Protein AF-A0ABD1UWD3-F1 (afdb_monomer)

Secondary structure (DSSP, 8-state):
-HHHHHHHHHHHHHHHHHHHHHHHHHHHHHHHHHHHHHHHHHHHHHHHHHHHHHHHHHHHHHHHHHHHHHHHHHHHHHHHHHHHHHHHHHHHHHHHHHHHHHHHHHHHHHHHHHHHHHHHHHHHHHHHHHHHHHHHHHHHHHHHHHHHHHHHHHTTSHHHHHHHHHHHHHHHHHHHHHHHHH-TTS--HHHHHHS-------GGGTT-------------

Solvent-accessible surface area (backbone atoms only — not comparable to full-atom values): 12373 Å² total; per-residue (Å²): 110,79,63,62,55,50,55,51,52,51,52,53,49,54,53,48,52,50,51,52,53,51,52,54,49,54,50,52,53,50,50,52,52,49,51,55,50,51,50,51,53,51,49,52,53,50,54,51,52,51,53,54,54,59,54,48,52,59,52,53,51,50,54,48,51,52,52,52,48,54,52,50,51,52,51,50,53,53,48,51,55,53,49,53,52,51,52,51,51,51,53,52,52,51,52,54,50,51,54,50,49,52,51,49,53,57,48,53,57,51,48,55,55,49,52,54,52,51,53,51,50,53,50,52,50,52,52,53,53,49,52,52,53,51,49,53,50,51,50,52,50,52,51,50,52,48,52,51,51,48,51,65,52,44,73,73,34,68,64,45,52,50,53,52,50,49,54,52,28,52,52,54,45,52,52,50,49,54,48,41,73,78,36,76,85,61,86,51,64,72,60,49,64,76,37,53,81,79,72,80,72,71,77,79,70,81,71,73,76,76,82,77,77,81,84,83,93,80,83,135

Organism: NCBI:txid205694

Mean predicted aligned error: 18.59 Å

Structure (mmCIF, N/CA/C/O backbone):
data_AF-A0ABD1UWD3-F1
#
_entry.id   AF-A0ABD1UWD3-F1
#
loop_
_atom_site.group_PDB
_atom_site.id
_atom_site.type_symbol
_atom_site.label_atom_id
_atom_site.label_alt_id
_atom_site.label_comp_id
_atom_site.label_asym_id
_atom_site.label_entity_id
_atom_site.label_seq_id
_atom_site.pdbx_PDB_ins_code
_atom_site.Cartn_x
_atom_site.Cartn_y
_atom_site.Cartn_z
_atom_site.occupancy
_atom_site.B_iso_or_equiv
_atom_site.auth_seq_id
_atom_site.auth_comp_id
_atom_site.auth_asym_id
_atom_site.auth_atom_id
_atom_site.pdbx_PDB_model_num
ATOM 1 N N . MET A 1 1 ? 77.186 11.622 -123.226 1.00 57.00 1 MET A N 1
ATOM 2 C CA . MET A 1 1 ? 77.719 11.918 -121.880 1.00 57.00 1 MET A CA 1
ATOM 3 C C . MET A 1 1 ? 76.895 12.970 -121.152 1.00 57.00 1 MET A C 1
ATOM 5 O O . MET A 1 1 ? 76.210 12.577 -120.230 1.00 57.00 1 MET A O 1
ATOM 9 N N . LEU A 1 2 ? 76.832 14.240 -121.579 1.00 55.41 2 LEU A N 1
ATOM 10 C CA . LEU A 1 2 ? 76.139 15.287 -120.792 1.00 55.41 2 LEU A CA 1
ATOM 11 C C . LEU A 1 2 ? 74.609 15.116 -120.613 1.00 55.41 2 LEU A C 1
ATOM 13 O O . LEU A 1 2 ? 74.052 15.653 -119.665 1.00 55.41 2 LEU A O 1
ATOM 17 N N . VAL A 1 3 ? 73.920 14.393 -121.506 1.00 59.50 3 VAL A N 1
ATOM 18 C CA . VAL A 1 3 ? 72.455 14.183 -121.425 1.00 59.50 3 VAL A CA 1
ATOM 19 C C . VAL A 1 3 ? 72.088 13.040 -120.469 1.00 59.50 3 VAL A C 1
ATOM 21 O O . VAL A 1 3 ? 71.196 13.206 -119.647 1.00 59.50 3 VAL A O 1
ATOM 24 N N . GLU A 1 4 ? 72.821 11.923 -120.500 1.00 65.19 4 GLU A N 1
ATOM 25 C CA . GLU A 1 4 ? 72.609 10.791 -119.576 1.00 65.19 4 GLU A CA 1
ATOM 26 C C . GLU A 1 4 ? 72.893 11.172 -118.117 1.00 65.19 4 GLU A C 1
ATOM 28 O O . GLU A 1 4 ? 72.189 10.737 -117.205 1.00 65.19 4 GLU A O 1
ATOM 33 N N . GLU A 1 5 ? 73.893 12.026 -117.883 1.00 62.56 5 GLU A N 1
ATOM 34 C CA . GLU A 1 5 ? 74.189 12.558 -116.547 1.00 62.56 5 GLU A CA 1
ATOM 35 C C . GLU A 1 5 ? 73.050 13.450 -116.025 1.00 62.56 5 GLU A C 1
ATOM 37 O O . GLU A 1 5 ? 72.714 13.394 -114.842 1.00 62.56 5 GLU A O 1
ATOM 42 N N . ALA A 1 6 ? 72.404 14.224 -116.904 1.00 61.12 6 ALA A N 1
ATOM 43 C CA . ALA A 1 6 ? 71.269 15.069 -116.540 1.00 61.12 6 ALA A CA 1
ATOM 44 C C . ALA A 1 6 ? 69.998 14.252 -116.243 1.00 61.12 6 ALA A C 1
ATOM 46 O O . ALA A 1 6 ? 69.293 14.546 -115.280 1.00 61.12 6 ALA A O 1
ATOM 47 N N . GLU A 1 7 ? 69.718 13.205 -117.022 1.00 71.00 7 GLU A N 1
ATOM 48 C CA . GLU A 1 7 ? 68.573 12.311 -116.789 1.00 71.00 7 GLU A CA 1
ATOM 49 C C . GLU A 1 7 ? 68.725 11.513 -115.488 1.00 71.00 7 GLU A C 1
ATOM 51 O O . GLU A 1 7 ? 67.771 11.393 -114.715 1.00 71.00 7 GLU A O 1
ATOM 56 N N . THR A 1 8 ? 69.944 11.053 -115.193 1.00 74.94 8 THR A N 1
ATOM 57 C CA . THR A 1 8 ? 70.263 10.374 -113.928 1.00 74.94 8 THR A CA 1
ATOM 58 C C . THR A 1 8 ? 70.072 11.317 -112.736 1.00 74.94 8 THR A C 1
ATOM 60 O O . THR A 1 8 ? 69.424 10.957 -111.754 1.00 74.94 8 THR A O 1
ATOM 63 N N . ALA A 1 9 ? 70.541 12.566 -112.845 1.00 69.50 9 ALA A N 1
ATOM 64 C CA . ALA A 1 9 ? 70.376 13.566 -111.791 1.00 69.50 9 ALA A CA 1
ATOM 65 C C . ALA A 1 9 ? 68.901 13.937 -111.538 1.00 69.50 9 ALA A C 1
ATOM 67 O O . ALA A 1 9 ? 68.498 14.140 -110.390 1.00 69.50 9 ALA A O 1
ATOM 68 N N . ILE A 1 10 ? 68.078 14.006 -112.590 1.00 74.62 10 ILE A N 1
ATOM 69 C CA . ILE A 1 10 ? 66.634 14.255 -112.463 1.00 74.62 10 ILE A CA 1
ATOM 70 C C . ILE A 1 10 ? 65.948 13.083 -111.754 1.00 74.62 10 ILE A C 1
ATOM 72 O O . ILE A 1 10 ? 65.155 13.305 -110.837 1.00 74.62 10 ILE A O 1
ATOM 76 N N . HIS A 1 11 ? 66.289 11.845 -112.120 1.00 80.38 11 HIS A N 1
ATOM 77 C CA . HIS A 1 11 ? 65.727 10.658 -111.483 1.00 80.38 11 HIS A CA 1
ATOM 78 C C . HIS A 1 11 ? 66.056 10.592 -109.981 1.00 80.38 11 HIS A C 1
ATOM 80 O O . HIS A 1 11 ? 65.169 10.360 -109.155 1.00 80.38 11 HIS A O 1
ATOM 86 N N . ASP A 1 12 ? 67.302 10.888 -109.605 1.00 75.88 12 ASP A N 1
ATOM 87 C CA . ASP A 1 12 ? 67.737 10.904 -108.204 1.00 75.88 12 ASP A CA 1
ATOM 88 C C . ASP A 1 12 ? 67.049 12.006 -107.380 1.00 75.88 12 ASP A C 1
ATOM 90 O O . ASP A 1 12 ? 66.709 11.802 -106.205 1.00 75.88 12 ASP A O 1
ATOM 94 N N . LEU A 1 13 ? 66.771 13.164 -107.989 1.00 70.81 13 LEU A N 1
ATOM 95 C CA . LEU A 1 13 ? 66.011 14.244 -107.356 1.00 70.81 13 LEU A CA 1
ATOM 96 C C . LEU A 1 13 ? 64.546 13.861 -107.124 1.00 70.81 13 LEU A C 1
ATOM 98 O O . LEU A 1 13 ? 64.004 14.136 -106.049 1.00 70.81 13 LEU A O 1
ATOM 102 N N . GLU A 1 14 ? 63.900 13.192 -108.079 1.00 76.94 14 GLU A N 1
ATOM 103 C CA . GLU A 1 14 ? 62.532 12.690 -107.904 1.00 76.94 14 GLU A CA 1
ATOM 104 C C . GLU A 1 14 ? 62.453 11.623 -106.808 1.00 76.94 14 GLU A C 1
ATOM 106 O O . GLU A 1 14 ? 61.538 11.639 -105.973 1.00 76.94 14 GLU A O 1
ATOM 111 N N . LEU A 1 15 ? 63.449 10.737 -106.754 1.00 78.38 15 LEU A N 1
ATOM 112 C CA . LEU A 1 15 ? 63.544 9.695 -105.739 1.00 78.38 15 LEU A CA 1
ATOM 113 C C . LEU A 1 15 ? 63.762 10.293 -104.341 1.00 78.38 15 LEU A C 1
ATOM 115 O O . LEU A 1 15 ? 63.131 9.870 -103.368 1.00 78.38 15 LEU A O 1
ATOM 119 N N . THR A 1 16 ? 64.594 11.331 -104.246 1.00 68.38 16 THR A N 1
ATOM 120 C CA . THR A 1 16 ? 64.836 12.089 -103.010 1.00 68.38 16 THR A CA 1
ATOM 121 C C . THR A 1 16 ? 63.585 12.850 -102.566 1.00 68.38 16 THR A C 1
ATOM 123 O O . THR A 1 16 ? 63.194 12.766 -101.403 1.00 68.38 16 THR A O 1
ATOM 126 N N . LYS A 1 17 ? 62.877 13.506 -103.493 1.00 72.75 17 LYS A N 1
ATOM 127 C CA . LYS A 1 17 ? 61.601 14.188 -103.222 1.00 72.75 17 LYS A CA 1
ATOM 128 C C . LYS A 1 17 ? 60.538 13.226 -102.687 1.00 72.75 17 LYS A C 1
ATOM 130 O O . LYS A 1 17 ? 59.811 13.572 -101.756 1.00 72.75 17 LYS A O 1
ATOM 135 N N . LYS A 1 18 ? 60.457 12.008 -103.236 1.00 77.94 18 LYS A N 1
ATOM 136 C CA . LYS A 1 18 ? 59.533 10.968 -102.760 1.00 77.94 18 LYS A CA 1
ATOM 137 C C . LYS A 1 18 ? 59.886 10.500 -101.345 1.00 77.94 18 LYS A C 1
ATOM 139 O O . LYS A 1 18 ? 58.992 10.426 -100.510 1.00 77.94 18 LYS A O 1
ATOM 144 N N . LYS A 1 19 ? 61.172 10.260 -101.057 1.00 75.44 19 LYS A N 1
ATOM 145 C CA . LYS A 1 19 ? 61.652 9.893 -99.711 1.00 75.44 19 LYS A CA 1
ATOM 146 C C . LYS A 1 19 ? 61.346 10.977 -98.676 1.00 75.44 19 LYS A C 1
ATOM 148 O O . LYS A 1 19 ? 60.843 10.653 -97.608 1.00 75.44 19 LYS A O 1
ATOM 153 N N . ILE A 1 20 ? 61.581 12.246 -99.016 1.00 65.69 20 ILE A N 1
ATOM 154 C CA . ILE A 1 20 ? 61.268 13.394 -98.153 1.00 65.69 20 ILE A CA 1
ATOM 155 C C . ILE A 1 20 ? 59.759 13.473 -97.882 1.00 65.69 20 ILE A C 1
ATOM 157 O O . ILE A 1 20 ? 59.351 13.619 -96.736 1.00 65.69 20 ILE A O 1
ATOM 161 N N . LYS A 1 21 ? 58.919 13.315 -98.912 1.00 75.25 21 LYS A N 1
ATOM 162 C CA . LYS A 1 21 ? 57.457 13.332 -98.756 1.00 75.25 21 LYS A CA 1
ATOM 163 C C . LYS A 1 21 ? 56.956 12.204 -97.843 1.00 75.25 21 LYS A C 1
ATOM 165 O O . LYS A 1 21 ? 56.126 12.456 -96.979 1.00 75.25 21 LYS A O 1
ATOM 170 N N . THR A 1 22 ? 57.473 10.987 -98.015 1.00 76.38 22 THR A N 1
ATOM 171 C CA . THR A 1 22 ? 57.120 9.840 -97.165 1.00 76.38 22 THR A CA 1
ATOM 172 C C . THR A 1 22 ? 57.617 10.016 -95.730 1.00 76.38 22 THR A C 1
ATOM 174 O O . THR A 1 22 ? 56.876 9.699 -94.809 1.00 76.38 22 THR A O 1
ATOM 177 N N . ALA A 1 23 ? 58.821 10.564 -95.525 1.00 67.19 23 ALA A N 1
ATOM 178 C CA . ALA A 1 23 ? 59.328 10.876 -94.188 1.00 67.19 23 ALA A CA 1
ATOM 179 C C . ALA A 1 23 ? 58.428 11.894 -93.465 1.00 67.19 23 ALA A C 1
ATOM 181 O O . ALA A 1 23 ? 57.977 11.619 -92.361 1.00 67.19 23 ALA A O 1
ATOM 182 N N . PHE A 1 24 ? 58.061 12.999 -94.129 1.00 71.25 24 PHE A N 1
ATOM 183 C CA . PHE A 1 24 ? 57.152 13.996 -93.549 1.00 71.25 24 PHE A CA 1
ATOM 184 C C . PHE A 1 24 ? 55.741 13.457 -93.266 1.00 71.25 24 PHE A C 1
ATOM 186 O O . PHE A 1 24 ? 55.117 13.893 -92.307 1.00 71.25 24 PHE A O 1
ATOM 193 N N . GLN A 1 25 ? 55.224 12.527 -94.076 1.00 79.62 25 GLN A N 1
ATOM 194 C CA . GLN A 1 25 ? 53.914 11.910 -93.823 1.00 79.62 25 GLN A CA 1
ATOM 195 C C . GLN A 1 25 ? 53.949 10.929 -92.648 1.00 79.62 25 GLN A C 1
ATOM 197 O O . GLN A 1 25 ? 53.039 10.948 -91.830 1.00 79.62 25 GLN A O 1
ATOM 202 N N . ASN A 1 26 ? 55.014 10.135 -92.520 1.00 79.50 26 ASN A N 1
ATOM 203 C CA . ASN A 1 26 ? 55.182 9.242 -91.373 1.00 79.50 26 ASN A CA 1
ATOM 204 C C . ASN A 1 26 ? 55.324 10.024 -90.054 1.00 79.50 26 ASN A C 1
ATOM 206 O O . ASN A 1 26 ? 54.799 9.591 -89.029 1.00 79.50 26 ASN A O 1
ATOM 210 N N . ASP A 1 27 ? 56.006 11.173 -90.080 1.00 79.31 27 ASP A N 1
ATOM 211 C CA . ASP A 1 27 ? 56.128 12.056 -88.916 1.00 79.31 27 ASP A CA 1
ATOM 212 C C . ASP A 1 27 ? 54.773 12.695 -88.550 1.00 79.31 27 ASP A C 1
ATOM 214 O O . ASP A 1 27 ? 54.415 12.719 -87.375 1.00 79.31 27 ASP A O 1
ATOM 218 N N . ASP A 1 28 ? 53.984 13.148 -89.535 1.00 82.88 28 ASP A N 1
ATOM 219 C CA . ASP A 1 28 ? 52.631 13.702 -89.327 1.00 82.88 28 ASP A CA 1
ATOM 220 C C . ASP A 1 28 ? 51.654 12.657 -88.756 1.00 82.88 28 ASP A C 1
ATOM 222 O O . ASP A 1 28 ? 50.866 12.956 -87.859 1.00 82.88 28 ASP A O 1
ATOM 226 N N . ASP A 1 29 ? 51.735 11.410 -89.225 1.00 82.50 29 ASP A N 1
ATOM 227 C CA . ASP A 1 29 ? 50.930 10.305 -88.698 1.00 82.50 29 ASP A CA 1
ATOM 228 C C . ASP A 1 29 ? 51.363 9.921 -87.270 1.00 82.50 29 ASP A C 1
ATOM 230 O O . ASP A 1 29 ? 50.515 9.707 -86.404 1.00 82.50 29 ASP A O 1
ATOM 234 N N . THR A 1 30 ? 52.669 9.944 -86.976 1.00 80.12 30 THR A N 1
ATOM 235 C CA . THR A 1 30 ? 53.191 9.718 -85.614 1.00 80.12 30 THR A CA 1
ATOM 236 C C . THR A 1 30 ? 52.747 10.820 -84.647 1.00 80.12 30 THR A C 1
ATOM 238 O O . THR A 1 30 ? 52.393 10.532 -83.505 1.00 80.12 30 THR A O 1
ATOM 241 N N . ILE A 1 31 ? 52.733 12.082 -85.091 1.00 81.44 31 ILE A N 1
ATOM 242 C CA . ILE A 1 31 ? 52.245 13.217 -84.293 1.00 81.44 31 ILE A CA 1
ATOM 243 C C . ILE A 1 31 ? 50.753 13.050 -83.978 1.00 81.44 31 ILE A C 1
ATOM 245 O O . ILE A 1 31 ? 50.364 13.200 -82.822 1.00 81.44 31 ILE A O 1
ATOM 249 N N . LYS A 1 32 ? 49.928 12.654 -84.956 1.00 82.25 32 LYS A N 1
ATOM 250 C CA . LYS A 1 32 ? 48.498 12.377 -84.722 1.00 82.25 32 LYS A CA 1
ATOM 251 C C . LYS A 1 32 ? 48.271 11.235 -83.735 1.00 82.25 32 LYS A C 1
ATOM 253 O O . LYS A 1 32 ? 47.382 11.331 -82.891 1.00 82.25 32 LYS A O 1
ATOM 258 N N . ASP A 1 33 ? 49.069 10.173 -83.815 1.00 78.62 33 ASP A N 1
ATOM 259 C CA . ASP A 1 33 ? 48.995 9.063 -82.863 1.00 78.62 33 ASP A CA 1
ATOM 260 C C . ASP A 1 33 ? 49.394 9.504 -81.445 1.00 78.62 33 ASP A C 1
ATOM 262 O O . ASP A 1 33 ? 48.760 9.096 -80.469 1.00 78.62 33 ASP A O 1
ATOM 266 N N . MET A 1 34 ? 50.402 10.377 -81.317 1.00 73.06 34 MET A N 1
ATOM 267 C CA . MET A 1 34 ? 50.791 10.974 -80.036 1.00 73.06 34 MET A CA 1
ATOM 268 C C . MET A 1 34 ? 49.702 11.891 -79.468 1.00 73.06 34 MET A C 1
ATOM 270 O O . MET A 1 34 ? 49.424 11.805 -78.272 1.00 73.06 34 MET A O 1
ATOM 274 N N . ASP A 1 35 ? 49.055 12.715 -80.294 1.00 79.75 35 ASP A N 1
ATOM 275 C CA . ASP A 1 35 ? 47.946 13.577 -79.870 1.00 79.75 35 ASP A CA 1
ATOM 276 C C . ASP A 1 35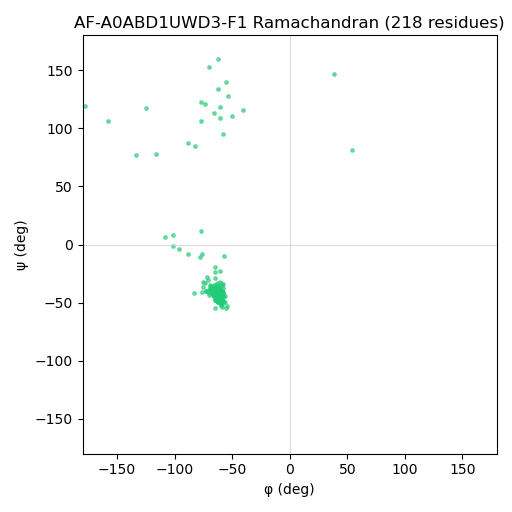 ? 46.747 12.745 -79.392 1.00 79.75 35 ASP A C 1
ATOM 278 O O . ASP A 1 35 ? 46.232 12.966 -78.296 1.00 79.75 35 ASP A O 1
ATOM 282 N N . ASN A 1 36 ? 46.367 11.706 -80.142 1.00 78.31 36 ASN A N 1
ATOM 283 C CA . ASN A 1 36 ? 45.313 10.771 -79.742 1.00 78.31 36 ASN A CA 1
ATOM 284 C C . ASN A 1 36 ? 45.667 10.030 -78.436 1.00 78.31 36 ASN A C 1
ATOM 286 O O . ASN A 1 36 ? 44.819 9.835 -77.562 1.00 78.31 36 ASN A O 1
ATOM 290 N N . PHE A 1 37 ? 46.932 9.638 -78.258 1.00 74.19 37 PHE A N 1
ATOM 291 C CA . PHE A 1 37 ? 47.395 9.043 -77.006 1.00 74.19 37 PHE A CA 1
ATOM 292 C C . PHE A 1 37 ? 47.327 10.037 -75.835 1.00 74.19 37 PHE A C 1
ATOM 294 O O . PHE A 1 37 ? 46.888 9.671 -74.744 1.00 74.19 37 PHE A O 1
ATOM 301 N N . LEU A 1 38 ? 47.707 11.300 -76.045 1.00 76.88 38 LEU A N 1
ATOM 302 C CA . LEU A 1 38 ? 47.613 12.355 -75.031 1.00 76.88 38 LEU A CA 1
ATOM 303 C C . LEU A 1 38 ? 46.160 12.655 -74.641 1.00 76.88 38 LEU A C 1
ATOM 305 O O . LEU A 1 38 ? 45.874 12.831 -73.451 1.00 76.88 38 LEU A O 1
ATOM 309 N N . GLU A 1 39 ? 45.235 12.655 -75.601 1.00 79.38 39 GLU A N 1
ATOM 310 C CA . GLU A 1 39 ? 43.798 12.778 -75.340 1.00 79.38 39 GLU A CA 1
ATOM 311 C C . GLU A 1 39 ? 43.287 11.617 -74.477 1.00 79.38 39 GLU A C 1
ATOM 313 O O . GLU A 1 39 ? 42.623 11.844 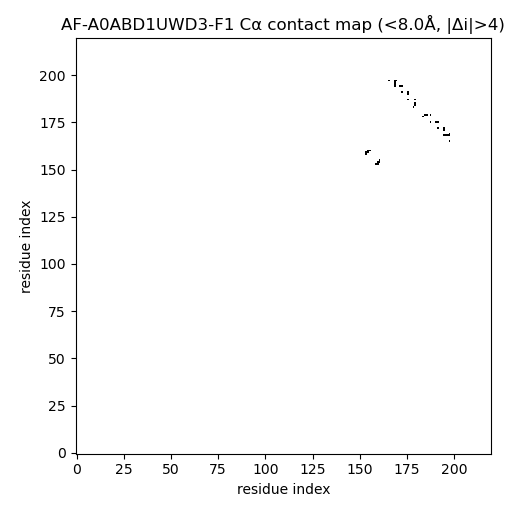-73.461 1.00 79.38 39 GLU A O 1
ATOM 318 N N . GLN A 1 40 ? 43.668 10.379 -74.808 1.00 75.00 40 GLN A N 1
ATOM 319 C CA . GLN A 1 40 ? 43.310 9.196 -74.019 1.00 75.00 40 GLN A CA 1
ATOM 320 C C . GLN A 1 40 ? 43.882 9.251 -72.597 1.00 75.00 40 GLN A C 1
ATOM 322 O O . GLN A 1 40 ? 43.160 8.986 -71.635 1.00 75.00 40 GLN A O 1
ATOM 327 N N . VAL A 1 41 ? 45.153 9.634 -72.431 1.00 78.06 41 VAL A N 1
ATOM 328 C CA . VAL A 1 41 ? 45.785 9.786 -71.107 1.00 78.06 41 VAL A CA 1
ATOM 329 C C . VAL A 1 41 ? 45.078 10.861 -70.281 1.00 78.06 41 VAL A C 1
ATOM 331 O O . VAL A 1 41 ? 44.841 10.664 -69.087 1.00 78.06 41 VAL A O 1
ATOM 334 N N . THR A 1 42 ? 44.695 11.974 -70.908 1.00 80.25 42 THR A N 1
ATOM 335 C CA . THR A 1 42 ? 43.967 13.066 -70.247 1.00 80.25 42 THR A CA 1
ATOM 336 C C . THR A 1 42 ? 42.580 12.614 -69.794 1.00 80.25 42 THR A C 1
ATOM 338 O O . THR A 1 42 ? 42.194 12.873 -68.652 1.00 80.25 42 THR A O 1
ATOM 341 N N . TRP A 1 43 ? 41.857 11.877 -70.641 1.00 82.69 43 TRP A N 1
ATOM 342 C CA . TRP A 1 43 ? 40.558 11.296 -70.299 1.00 82.69 43 TRP A CA 1
ATOM 343 C C . TRP A 1 43 ? 40.663 10.295 -69.139 1.00 82.69 43 TRP A C 1
ATOM 345 O O . TRP A 1 43 ? 39.939 10.427 -68.153 1.00 82.69 43 TRP A O 1
ATOM 355 N N . ILE A 1 44 ? 41.627 9.365 -69.188 1.00 77.69 44 ILE A N 1
ATOM 356 C CA . ILE A 1 44 ? 41.876 8.393 -68.108 1.00 77.69 44 ILE A CA 1
ATOM 357 C C . ILE A 1 44 ? 42.203 9.110 -66.793 1.00 77.69 44 ILE A C 1
ATOM 359 O O . ILE A 1 44 ? 41.709 8.719 -65.733 1.00 77.69 44 ILE A O 1
ATOM 363 N N . HIS A 1 45 ? 43.024 10.164 -66.838 1.00 71.75 45 HIS A N 1
ATOM 364 C CA . HIS A 1 45 ? 43.355 10.948 -65.650 1.00 71.75 45 HIS A CA 1
ATOM 365 C C . HIS A 1 45 ? 42.117 11.629 -65.047 1.00 71.75 45 HIS A C 1
ATOM 367 O O . HIS A 1 45 ? 41.934 11.595 -63.827 1.00 71.75 45 HIS A O 1
ATOM 373 N N . GLY A 1 46 ? 41.244 12.188 -65.894 1.00 75.38 46 GLY A N 1
ATOM 374 C CA . GLY A 1 46 ? 39.955 12.752 -65.491 1.00 75.38 46 GLY A CA 1
ATOM 375 C C . GLY A 1 46 ? 39.060 11.720 -64.803 1.00 75.38 46 GLY A C 1
ATOM 376 O O . GLY A 1 46 ? 38.678 11.916 -63.649 1.00 75.38 46 GLY A O 1
ATOM 377 N N . SER A 1 47 ? 38.822 10.574 -65.447 1.00 75.56 47 SER A N 1
ATOM 378 C CA . SER A 1 47 ? 37.984 9.500 -64.895 1.00 75.56 47 SER A CA 1
ATOM 379 C C . SER A 1 47 ? 38.550 8.895 -63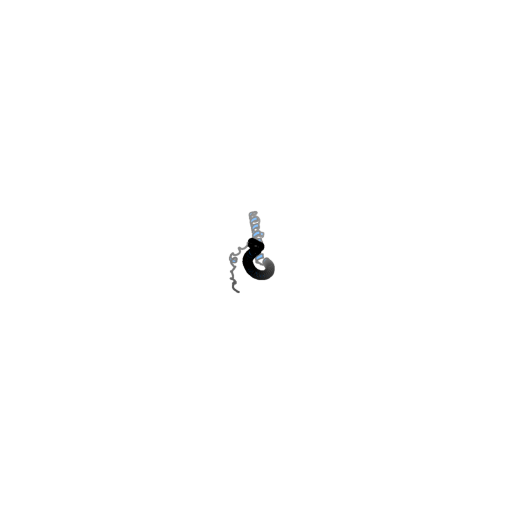.605 1.00 75.56 47 SER A C 1
ATOM 381 O O . SER A 1 47 ? 37.795 8.557 -62.695 1.00 75.56 47 SER A O 1
ATOM 383 N N . LEU A 1 48 ? 39.877 8.788 -63.468 1.00 76.06 48 LEU A N 1
ATOM 384 C CA . LEU A 1 48 ? 40.503 8.329 -62.222 1.00 76.06 48 LEU A CA 1
ATOM 385 C C . LEU A 1 48 ? 40.289 9.330 -61.077 1.00 76.06 48 LEU A C 1
ATOM 387 O O . LEU A 1 48 ? 40.086 8.925 -59.929 1.00 76.06 48 LEU A O 1
ATOM 391 N N . SER A 1 49 ? 40.339 10.629 -61.377 1.00 76.81 49 SER A N 1
ATOM 392 C CA . SER A 1 49 ? 40.051 11.685 -60.405 1.00 76.81 49 SER A CA 1
ATOM 393 C C . SER A 1 49 ? 38.591 11.626 -59.942 1.00 76.81 49 SER A C 1
ATOM 395 O O . SER A 1 49 ? 38.333 11.643 -58.736 1.00 76.81 49 SER A O 1
ATOM 397 N N . GLU A 1 50 ? 37.651 11.455 -60.875 1.00 82.00 50 GLU A N 1
ATOM 398 C CA . GLU A 1 50 ? 36.220 11.287 -60.589 1.00 82.00 50 GLU A CA 1
ATOM 399 C C . GLU A 1 50 ? 35.964 10.055 -59.712 1.00 82.00 50 GLU A C 1
ATOM 401 O O . GLU A 1 50 ? 35.422 10.191 -58.614 1.00 82.00 50 GLU A O 1
ATOM 406 N N . LEU A 1 51 ? 36.477 8.880 -60.091 1.00 80.38 51 LEU A N 1
ATOM 407 C CA . LEU A 1 51 ? 36.355 7.652 -59.293 1.00 80.38 51 LEU A CA 1
ATOM 408 C C . LEU A 1 51 ? 36.946 7.801 -57.885 1.00 80.38 51 LEU A C 1
ATOM 410 O O . LEU A 1 51 ? 36.398 7.285 -56.910 1.00 80.38 51 LEU A O 1
ATOM 414 N N . LYS A 1 52 ? 38.056 8.534 -57.741 1.00 76.06 52 LYS A N 1
ATOM 415 C CA . LYS A 1 52 ? 38.654 8.813 -56.429 1.00 76.06 52 LYS A CA 1
ATOM 416 C C . LYS A 1 52 ? 37.745 9.692 -55.568 1.00 76.06 52 LYS A C 1
ATOM 418 O O . LYS A 1 52 ? 37.683 9.490 -54.354 1.00 76.06 52 LYS A O 1
ATOM 423 N N . THR A 1 53 ? 37.053 10.661 -56.167 1.00 81.44 53 THR A N 1
ATOM 424 C CA . THR A 1 53 ? 36.058 11.472 -55.451 1.00 81.44 53 THR A CA 1
ATOM 425 C C . THR A 1 53 ? 34.812 10.668 -55.099 1.00 81.44 53 THR A C 1
ATOM 427 O O . THR A 1 53 ? 34.362 10.737 -53.953 1.00 81.44 53 THR A O 1
ATOM 430 N N . GLU A 1 54 ? 34.326 9.838 -56.022 1.00 82.62 54 GLU A N 1
ATOM 431 C CA . GLU A 1 54 ? 33.177 8.961 -55.809 1.00 82.62 54 GLU A CA 1
ATOM 432 C C . GLU A 1 54 ? 33.446 7.916 -54.732 1.00 82.62 54 GLU A C 1
ATOM 434 O O . GLU A 1 54 ? 32.560 7.665 -53.933 1.00 82.62 54 GLU A O 1
ATOM 439 N N . LEU A 1 55 ? 34.660 7.363 -54.623 1.00 82.88 55 LEU A N 1
ATOM 440 C CA . LEU A 1 55 ? 35.019 6.404 -53.569 1.00 82.88 55 LEU A CA 1
ATOM 441 C C . LEU A 1 55 ? 35.141 7.061 -52.182 1.00 82.88 55 LEU A C 1
ATOM 443 O O . LEU A 1 55 ? 34.914 6.424 -51.147 1.00 82.88 55 LEU A O 1
ATOM 447 N N . ARG A 1 56 ? 35.493 8.350 -52.139 1.00 83.69 56 ARG A N 1
ATOM 448 C CA . ARG A 1 56 ? 35.675 9.085 -50.882 1.00 83.69 56 ARG A CA 1
ATOM 449 C C . ARG A 1 56 ? 34.354 9.295 -50.142 1.00 83.69 56 ARG A C 1
ATOM 451 O O . ARG A 1 56 ? 34.352 9.246 -48.915 1.00 83.69 56 ARG A O 1
ATOM 458 N N . ALA A 1 57 ? 33.250 9.507 -50.859 1.00 83.00 57 ALA A N 1
ATOM 459 C CA . ALA A 1 57 ? 31.940 9.729 -50.244 1.00 83.00 57 ALA A CA 1
ATOM 460 C C . ALA A 1 57 ? 31.419 8.487 -49.475 1.00 83.00 57 ALA A C 1
ATOM 462 O O . ALA A 1 57 ? 31.231 8.608 -48.265 1.00 83.00 57 ALA A O 1
ATOM 463 N N . PRO A 1 58 ? 31.322 7.281 -50.073 1.00 86.44 58 PRO A N 1
ATOM 464 C CA . PRO A 1 58 ? 30.964 6.050 -49.371 1.00 86.44 58 PRO A CA 1
ATOM 465 C C . PRO A 1 58 ? 31.908 5.708 -48.219 1.00 86.44 58 PRO A C 1
ATOM 467 O O . PRO A 1 58 ? 31.459 5.187 -47.205 1.00 86.44 58 PRO A O 1
ATOM 470 N N . THR A 1 59 ? 33.207 6.014 -48.343 1.00 88.44 59 THR A N 1
ATOM 471 C CA . THR A 1 59 ? 34.175 5.781 -47.256 1.00 88.44 59 THR A CA 1
ATOM 472 C C . THR A 1 59 ? 33.863 6.660 -46.042 1.00 88.44 59 THR A C 1
ATOM 474 O O . THR A 1 59 ? 33.800 6.164 -44.919 1.00 88.44 59 THR A O 1
ATOM 477 N N . ASN A 1 60 ? 33.592 7.950 -46.263 1.00 89.44 60 ASN A N 1
ATOM 478 C CA . ASN A 1 60 ? 33.184 8.860 -45.191 1.00 89.44 60 ASN A CA 1
ATOM 479 C C . ASN A 1 60 ? 31.844 8.437 -44.563 1.00 89.44 60 ASN A C 1
ATOM 481 O O . ASN A 1 60 ? 31.689 8.497 -43.342 1.00 89.44 60 ASN A O 1
ATOM 485 N N . ASP A 1 61 ? 30.885 7.994 -45.381 1.00 93.00 61 ASP A N 1
ATOM 486 C CA . ASP A 1 61 ? 29.588 7.509 -44.901 1.00 93.00 61 ASP A CA 1
ATOM 487 C C . ASP A 1 61 ? 29.734 6.226 -44.074 1.00 93.00 61 ASP A C 1
ATOM 489 O O . ASP A 1 61 ? 29.082 6.080 -43.039 1.00 93.00 61 ASP A O 1
ATOM 493 N N . GLN A 1 62 ? 30.629 5.321 -44.474 1.00 94.38 62 GLN A N 1
ATOM 494 C CA . GLN A 1 62 ? 30.943 4.106 -43.726 1.00 94.38 62 GLN A CA 1
ATOM 495 C C . GLN A 1 62 ? 31.557 4.425 -42.356 1.00 94.38 62 GLN A C 1
ATOM 497 O O . GLN A 1 62 ? 31.151 3.833 -41.353 1.00 94.38 62 GLN A O 1
ATOM 502 N N . ASP A 1 63 ? 32.502 5.365 -42.288 1.00 93.69 63 ASP A N 1
ATOM 503 C CA . ASP A 1 63 ? 33.110 5.783 -41.020 1.00 93.69 63 ASP A CA 1
ATOM 504 C C . ASP A 1 63 ? 32.083 6.441 -40.092 1.00 93.69 63 ASP A C 1
ATOM 506 O O . ASP A 1 63 ? 32.040 6.146 -38.891 1.00 93.69 63 ASP A O 1
ATOM 510 N N . LYS A 1 64 ? 31.192 7.267 -40.652 1.00 95.69 64 LYS A N 1
ATOM 511 C CA . LYS A 1 64 ? 30.081 7.864 -39.908 1.00 95.69 64 LYS A CA 1
ATOM 512 C C . LYS A 1 64 ? 29.126 6.797 -39.371 1.00 95.69 64 LYS A C 1
ATOM 514 O O . LYS A 1 64 ? 28.847 6.788 -38.176 1.00 95.69 64 LYS A O 1
ATOM 519 N N . LEU A 1 65 ? 28.687 5.860 -40.213 1.00 95.69 65 LEU A N 1
ATOM 520 C CA . LEU A 1 65 ? 27.815 4.752 -39.808 1.00 95.69 65 LEU A CA 1
ATOM 521 C C . LEU A 1 65 ? 28.451 3.892 -38.715 1.00 95.69 65 LEU A C 1
ATOM 523 O O . LEU A 1 65 ? 27.768 3.475 -37.782 1.00 95.69 65 LEU A O 1
ATOM 527 N N . LYS A 1 66 ? 29.762 3.649 -38.794 1.00 95.69 66 LYS A N 1
ATOM 528 C CA . LYS A 1 66 ? 30.494 2.915 -37.760 1.00 95.69 66 LYS A CA 1
ATOM 529 C C . LYS A 1 66 ? 30.490 3.671 -36.432 1.00 95.69 66 LYS A C 1
ATOM 531 O O . LYS A 1 66 ? 30.251 3.060 -35.392 1.00 95.69 66 LYS A O 1
ATOM 536 N N . SER A 1 67 ? 30.702 4.987 -36.459 1.00 96.06 67 SER A N 1
ATOM 537 C CA . SER A 1 67 ? 30.611 5.819 -35.257 1.00 96.06 67 SER A CA 1
ATOM 538 C C . SER A 1 67 ? 29.194 5.833 -34.675 1.00 96.06 67 SER A C 1
ATOM 540 O O . SER A 1 67 ? 29.037 5.664 -33.466 1.00 96.06 67 SER A O 1
ATOM 542 N N . ASP A 1 68 ? 28.169 5.985 -35.513 1.00 96.12 68 ASP A N 1
ATOM 543 C CA . ASP A 1 68 ? 26.765 5.983 -35.093 1.00 96.12 68 ASP A CA 1
ATOM 544 C C . ASP A 1 68 ? 26.355 4.626 -34.501 1.00 96.12 68 ASP A C 1
ATOM 546 O O . ASP A 1 68 ? 25.642 4.571 -33.496 1.00 96.12 68 ASP A O 1
ATOM 550 N N . MET A 1 69 ? 26.851 3.523 -35.068 1.00 97.12 69 MET A N 1
ATOM 551 C CA . MET A 1 69 ? 26.616 2.174 -34.555 1.00 97.12 69 MET A CA 1
ATOM 552 C C . MET A 1 69 ? 27.224 1.977 -33.162 1.00 97.12 69 MET A C 1
ATOM 554 O O . MET A 1 69 ? 26.544 1.459 -32.275 1.00 97.12 69 MET A O 1
ATOM 558 N N . GLU A 1 70 ? 28.469 2.406 -32.939 1.00 96.62 70 GLU A N 1
ATOM 559 C CA . GLU A 1 70 ? 29.102 2.303 -31.616 1.00 96.62 70 GLU A CA 1
ATOM 560 C C . GLU A 1 70 ? 28.401 3.193 -30.579 1.00 96.62 70 GLU A C 1
ATOM 562 O O . GLU A 1 70 ? 28.143 2.751 -29.457 1.00 96.62 70 GLU A O 1
ATOM 567 N N . ASN A 1 71 ? 27.987 4.403 -30.968 1.00 96.50 71 ASN A N 1
ATOM 568 C CA . ASN A 1 71 ? 27.190 5.282 -30.110 1.00 96.50 71 ASN A CA 1
ATOM 569 C C . ASN A 1 71 ? 25.833 4.653 -29.758 1.00 96.50 71 ASN A C 1
ATOM 571 O O . ASN A 1 71 ? 25.424 4.644 -28.597 1.00 96.50 71 ASN A O 1
ATOM 575 N N . SER A 1 72 ? 25.141 4.076 -30.743 1.00 96.75 72 SER A N 1
ATOM 576 C CA . SER A 1 72 ? 23.872 3.370 -30.540 1.00 96.75 72 SER A CA 1
ATOM 577 C C . SER A 1 72 ? 24.037 2.176 -29.597 1.00 96.75 72 SER A C 1
ATOM 579 O O . SER A 1 72 ? 23.248 1.996 -28.669 1.00 96.75 72 SER A O 1
ATOM 581 N N . LYS A 1 73 ? 25.114 1.402 -29.761 1.00 96.12 73 LYS A N 1
ATOM 582 C CA . LYS A 1 73 ? 25.447 0.272 -28.889 1.00 96.12 73 LYS A CA 1
ATOM 583 C C . LYS A 1 73 ? 25.705 0.715 -27.447 1.00 96.12 73 LYS A C 1
ATOM 585 O O . LYS A 1 73 ? 25.201 0.077 -26.521 1.00 96.12 73 LYS A O 1
ATOM 590 N N . ALA A 1 74 ? 26.433 1.815 -27.247 1.00 96.25 74 ALA A N 1
ATOM 591 C CA . ALA A 1 74 ? 26.648 2.398 -25.923 1.00 96.25 74 ALA A CA 1
ATOM 592 C C . ALA A 1 74 ? 25.325 2.858 -25.283 1.00 96.25 74 ALA A C 1
ATOM 594 O O . ALA A 1 74 ? 25.041 2.513 -24.134 1.00 96.25 74 ALA A O 1
ATOM 595 N N . ASN A 1 75 ? 24.473 3.543 -26.051 1.00 97.06 75 ASN A N 1
ATOM 596 C CA . ASN A 1 75 ? 23.157 3.993 -25.593 1.00 97.06 75 ASN A CA 1
ATOM 597 C C . ASN A 1 75 ? 22.237 2.818 -25.226 1.00 97.06 75 ASN A C 1
ATOM 599 O O . ASN A 1 75 ? 21.561 2.860 -24.198 1.00 97.06 75 ASN A O 1
ATOM 603 N N . MET A 1 76 ? 22.228 1.744 -26.024 1.00 97.12 76 MET A N 1
ATOM 604 C CA . MET A 1 76 ? 21.465 0.529 -25.719 1.00 97.12 76 MET A CA 1
ATOM 605 C C . MET A 1 76 ? 21.961 -0.148 -24.440 1.00 97.12 76 MET A C 1
ATOM 607 O O . MET A 1 76 ? 21.145 -0.579 -23.627 1.00 97.12 76 MET A O 1
ATOM 611 N N . ALA A 1 77 ? 23.277 -0.213 -24.225 1.00 96.69 77 ALA A N 1
ATOM 612 C CA . ALA A 1 77 ? 23.839 -0.767 -22.997 1.00 96.69 77 ALA A CA 1
ATOM 613 C C . ALA A 1 77 ? 23.430 0.053 -21.760 1.00 96.69 77 ALA A C 1
ATOM 615 O O . ALA A 1 77 ? 23.050 -0.515 -20.732 1.00 96.69 77 ALA A O 1
ATOM 616 N N . GLU A 1 78 ? 23.447 1.386 -21.855 1.00 97.19 78 GLU A N 1
ATOM 617 C CA . GLU A 1 78 ? 22.982 2.256 -20.771 1.00 97.19 78 GLU A CA 1
ATOM 618 C C . GLU A 1 78 ? 21.476 2.093 -20.516 1.00 97.19 78 GLU A C 1
ATOM 620 O O . GLU A 1 78 ? 21.042 2.002 -19.363 1.00 97.19 78 GLU A O 1
ATOM 625 N N . PHE A 1 79 ? 20.676 2.006 -21.581 1.00 97.69 79 PHE A N 1
ATOM 626 C CA . PHE A 1 79 ? 19.238 1.777 -21.483 1.00 97.69 79 PHE A CA 1
ATOM 627 C C . PHE A 1 79 ? 18.920 0.445 -20.797 1.00 97.69 79 PHE A C 1
ATOM 629 O O . PHE A 1 79 ? 18.121 0.424 -19.861 1.00 97.69 79 PHE A O 1
ATOM 636 N N . LEU A 1 80 ? 19.582 -0.647 -21.192 1.00 96.69 80 LEU A N 1
ATOM 637 C CA . LEU A 1 80 ? 19.415 -1.961 -20.565 1.00 96.69 80 LEU A CA 1
ATOM 638 C C . LEU A 1 80 ? 19.758 -1.920 -19.075 1.00 96.69 80 LEU A C 1
ATOM 640 O O . LEU A 1 80 ? 18.990 -2.416 -18.255 1.00 96.69 80 LEU A O 1
ATOM 644 N N . LYS A 1 81 ? 20.842 -1.233 -18.696 1.00 97.06 81 LYS A N 1
ATOM 645 C CA . LYS A 1 81 ? 21.205 -1.056 -17.284 1.00 97.06 81 LYS A CA 1
ATOM 646 C C . LYS A 1 81 ? 20.116 -0.319 -16.493 1.00 97.06 81 LYS A C 1
ATOM 648 O O . LYS A 1 81 ? 19.796 -0.716 -15.371 1.00 97.06 81 LYS A O 1
ATOM 653 N N . LYS A 1 82 ? 19.537 0.748 -17.057 1.00 97.00 82 LYS A N 1
ATOM 654 C CA . LYS A 1 82 ? 18.426 1.493 -16.430 1.00 97.00 82 LYS A CA 1
ATOM 655 C C . LYS A 1 82 ? 17.157 0.646 -16.338 1.00 97.00 82 LYS A C 1
ATOM 657 O O . LYS A 1 82 ? 16.468 0.690 -15.316 1.00 97.00 82 LYS A O 1
ATOM 662 N N . TYR A 1 83 ? 16.866 -0.130 -17.377 1.00 97.31 83 TYR A N 1
ATOM 663 C CA . TYR A 1 83 ? 15.731 -1.042 -17.415 1.00 97.31 83 TYR A CA 1
ATOM 664 C C . TYR A 1 83 ? 15.848 -2.127 -16.339 1.00 97.31 83 TYR A C 1
ATOM 666 O O . TYR A 1 83 ? 14.927 -2.296 -15.542 1.00 97.31 83 TYR A O 1
ATOM 674 N N . ASP A 1 84 ? 17.002 -2.788 -16.241 1.00 97.25 84 ASP A N 1
ATOM 675 C CA . ASP A 1 84 ? 17.255 -3.823 -15.236 1.00 97.25 84 ASP A CA 1
ATOM 676 C C . ASP A 1 84 ? 17.150 -3.273 -13.815 1.00 97.25 84 ASP A C 1
ATOM 678 O O . ASP A 1 84 ? 16.506 -3.883 -12.958 1.00 97.25 84 ASP A O 1
ATOM 682 N N . HIS A 1 85 ? 17.720 -2.090 -13.569 1.00 96.94 85 HIS A N 1
ATOM 683 C CA . HIS A 1 85 ? 17.590 -1.420 -12.278 1.00 96.94 85 HIS A CA 1
ATOM 684 C C . HIS A 1 85 ? 16.123 -1.124 -11.938 1.00 96.94 85 HIS A C 1
ATOM 686 O O . HIS A 1 85 ? 15.660 -1.446 -10.844 1.00 96.94 85 HIS A O 1
ATOM 692 N N . THR A 1 86 ? 15.364 -0.575 -12.888 1.00 96.62 86 THR A N 1
ATOM 693 C CA . THR A 1 86 ? 13.939 -0.266 -12.697 1.00 96.62 86 THR A CA 1
ATOM 694 C C . THR A 1 86 ? 13.125 -1.530 -12.429 1.00 96.62 86 THR A C 1
ATOM 696 O O . THR A 1 86 ? 12.299 -1.550 -11.520 1.00 96.62 86 THR A O 1
ATOM 699 N N . ASN A 1 87 ? 13.394 -2.613 -13.158 1.00 97.81 87 ASN A N 1
ATOM 700 C CA . ASN A 1 87 ? 12.745 -3.907 -12.963 1.00 97.81 87 ASN A CA 1
ATOM 701 C C . ASN A 1 87 ? 13.050 -4.495 -11.571 1.00 97.81 87 ASN A C 1
ATOM 703 O O . ASN A 1 87 ? 12.160 -5.019 -10.901 1.00 97.81 87 ASN A O 1
ATOM 707 N N . GLN A 1 88 ? 14.292 -4.377 -11.088 1.00 97.12 88 GLN A N 1
ATOM 708 C CA . GLN A 1 88 ? 14.644 -4.784 -9.724 1.00 97.12 88 GLN A CA 1
ATOM 709 C C . GLN A 1 88 ? 13.892 -3.966 -8.672 1.00 97.12 88 GLN A C 1
ATOM 711 O O . GLN A 1 88 ? 13.319 -4.548 -7.749 1.00 97.12 88 GLN A O 1
ATOM 716 N N . VAL A 1 89 ? 13.842 -2.640 -8.830 1.00 97.31 89 VAL A N 1
ATOM 717 C CA . VAL A 1 89 ? 13.081 -1.756 -7.935 1.00 97.31 89 VAL A CA 1
ATOM 718 C C . VAL A 1 89 ? 11.606 -2.152 -7.927 1.00 97.31 89 VAL A C 1
ATOM 720 O O . VAL A 1 89 ? 11.047 -2.371 -6.857 1.00 97.31 89 VAL A O 1
ATOM 723 N N . GLN A 1 90 ? 10.995 -2.350 -9.098 1.00 97.31 90 GLN A N 1
ATOM 724 C CA . GLN A 1 90 ? 9.599 -2.779 -9.213 1.00 97.31 90 GLN A CA 1
ATOM 725 C C . GLN A 1 90 ? 9.332 -4.106 -8.495 1.00 97.31 90 GLN A C 1
ATOM 727 O O . GLN A 1 90 ? 8.334 -4.216 -7.785 1.00 97.31 90 GLN A O 1
ATOM 732 N N . LYS A 1 91 ? 10.228 -5.095 -8.608 1.00 97.88 91 LYS A N 1
ATOM 733 C CA . LYS A 1 91 ? 10.102 -6.375 -7.889 1.00 97.88 91 LYS A CA 1
ATOM 734 C C . LYS A 1 91 ? 10.155 -6.198 -6.372 1.00 97.88 91 LYS A C 1
ATOM 736 O O . LYS A 1 91 ? 9.340 -6.785 -5.662 1.00 97.88 91 LYS A O 1
ATOM 741 N N . VAL A 1 92 ? 11.088 -5.386 -5.872 1.00 97.69 92 VAL A N 1
ATOM 742 C CA . VAL A 1 92 ? 11.202 -5.096 -4.432 1.00 97.69 92 VAL A CA 1
ATOM 743 C C . VAL A 1 92 ? 9.959 -4.362 -3.933 1.00 97.69 92 VAL A C 1
ATOM 745 O O . VAL A 1 92 ? 9.385 -4.752 -2.918 1.00 97.69 92 VAL A O 1
ATOM 748 N N . THR A 1 93 ? 9.497 -3.346 -4.665 1.00 97.56 93 THR A N 1
ATOM 749 C CA . THR A 1 93 ? 8.283 -2.596 -4.327 1.00 97.56 93 THR A CA 1
ATOM 750 C C . THR A 1 93 ? 7.044 -3.488 -4.338 1.00 97.56 93 THR A C 1
ATOM 752 O O . THR A 1 93 ? 6.242 -3.410 -3.411 1.00 97.56 93 THR A O 1
ATOM 755 N N . ALA A 1 94 ? 6.897 -4.369 -5.332 1.00 98.00 94 ALA A N 1
ATOM 756 C CA . ALA A 1 94 ? 5.779 -5.306 -5.407 1.00 98.00 94 ALA A CA 1
ATOM 757 C C . ALA A 1 94 ? 5.752 -6.254 -4.200 1.00 98.00 94 ALA A C 1
ATOM 759 O O . ALA A 1 94 ? 4.710 -6.407 -3.564 1.00 98.00 94 ALA A O 1
ATOM 760 N N . LYS A 1 95 ? 6.908 -6.815 -3.823 1.00 97.62 95 LYS A N 1
ATOM 761 C CA . LYS A 1 95 ? 7.021 -7.683 -2.646 1.00 97.62 95 LYS A CA 1
ATOM 762 C C . LYS A 1 95 ? 6.689 -6.939 -1.348 1.00 97.62 95 LYS A C 1
ATOM 764 O O . LYS A 1 95 ? 5.922 -7.439 -0.530 1.00 97.62 95 LYS A O 1
ATOM 769 N N . ALA A 1 96 ? 7.211 -5.724 -1.176 1.00 97.44 96 ALA A N 1
ATOM 770 C CA . ALA A 1 96 ? 6.901 -4.899 -0.009 1.00 97.44 96 ALA A CA 1
ATOM 771 C C . ALA A 1 96 ? 5.400 -4.566 0.078 1.00 97.44 96 ALA A C 1
ATOM 773 O O . ALA A 1 96 ? 4.820 -4.565 1.166 1.00 97.44 96 ALA A O 1
ATOM 774 N N . LEU A 1 97 ? 4.752 -4.322 -1.066 1.00 98.12 97 LEU A N 1
ATOM 775 C CA . LEU A 1 97 ? 3.316 -4.064 -1.135 1.00 98.12 97 LEU A CA 1
ATOM 776 C C . LEU A 1 97 ? 2.491 -5.307 -0.766 1.00 98.12 97 LEU A C 1
ATOM 778 O O . LEU A 1 97 ? 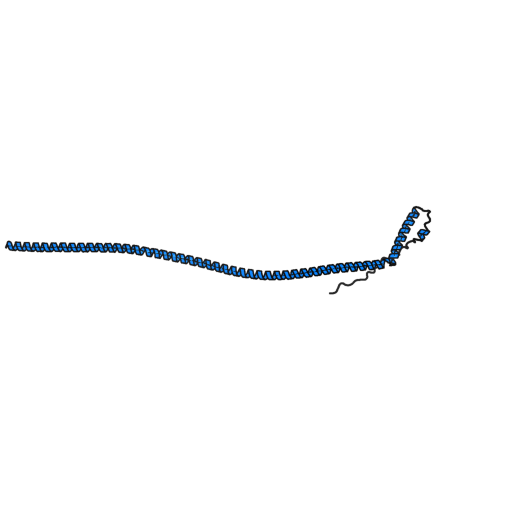1.495 -5.192 -0.051 1.00 98.12 97 LEU A O 1
ATOM 782 N N . GLU A 1 98 ? 2.908 -6.493 -1.206 1.00 98.12 98 GLU A N 1
ATOM 783 C CA . GLU A 1 98 ? 2.276 -7.768 -0.849 1.00 98.12 98 GLU A CA 1
ATOM 784 C C . GLU A 1 98 ? 2.380 -8.057 0.660 1.00 98.12 98 GLU A C 1
ATOM 786 O O . GLU A 1 98 ? 1.382 -8.390 1.311 1.00 98.12 98 GLU A O 1
ATOM 791 N N . GLU A 1 99 ? 3.559 -7.844 1.250 1.00 97.94 99 GLU A N 1
ATOM 792 C CA . GLU A 1 99 ? 3.783 -7.978 2.694 1.00 97.94 99 GLU A CA 1
ATOM 793 C C . GLU A 1 99 ? 2.930 -6.982 3.496 1.00 97.94 99 GLU A C 1
ATOM 795 O O . GLU A 1 99 ? 2.275 -7.355 4.478 1.00 97.94 99 GLU A O 1
ATOM 800 N N . ALA A 1 100 ? 2.874 -5.720 3.055 1.00 97.88 100 ALA A N 1
ATOM 801 C CA . ALA A 1 100 ? 2.051 -4.688 3.677 1.00 97.88 100 ALA A CA 1
ATOM 802 C C . ALA A 1 100 ? 0.553 -5.021 3.596 1.00 97.88 100 ALA A C 1
ATOM 804 O O . ALA A 1 100 ? -0.159 -4.899 4.596 1.00 97.88 100 ALA A O 1
ATOM 805 N N . ASN A 1 101 ? 0.077 -5.502 2.446 1.00 97.94 101 ASN A N 1
ATOM 806 C CA . ASN A 1 101 ? -1.312 -5.923 2.266 1.00 97.94 101 ASN A CA 1
ATOM 807 C C . ASN A 1 101 ? -1.667 -7.127 3.139 1.00 97.94 101 ASN A C 1
ATOM 809 O O . ASN A 1 101 ? -2.725 -7.132 3.771 1.00 97.94 101 ASN A O 1
ATOM 813 N N . THR A 1 102 ? -0.764 -8.098 3.256 1.00 98.06 102 THR A N 1
ATOM 814 C CA . THR A 1 102 ? -0.936 -9.250 4.151 1.00 98.06 102 THR A CA 1
ATOM 815 C C . THR A 1 102 ? -1.035 -8.803 5.610 1.00 98.06 102 THR A C 1
ATOM 817 O O . THR A 1 102 ? -1.919 -9.242 6.350 1.00 98.06 102 THR A O 1
ATOM 820 N N . LYS A 1 103 ? -0.162 -7.882 6.042 1.00 97.88 103 LYS A N 1
ATOM 821 C CA . LYS A 1 103 ? -0.209 -7.310 7.394 1.00 97.88 103 LYS A CA 1
ATOM 822 C C . LYS A 1 103 ? -1.502 -6.530 7.631 1.00 97.88 103 LYS A C 1
ATOM 824 O O . LYS A 1 103 ? -2.096 -6.671 8.698 1.00 97.88 103 LYS A O 1
ATOM 829 N N . ARG A 1 104 ? -1.951 -5.749 6.644 1.00 97.75 104 ARG A N 1
ATOM 830 C CA . ARG A 1 104 ? -3.222 -5.016 6.693 1.00 97.75 104 ARG A CA 1
ATOM 831 C C . ARG A 1 104 ? -4.402 -5.969 6.872 1.00 97.75 104 ARG A C 1
ATOM 833 O O . ARG A 1 104 ? -5.198 -5.738 7.771 1.00 97.75 104 ARG A O 1
ATOM 840 N N . GLY A 1 105 ? -4.467 -7.058 6.102 1.00 98.00 105 GLY A N 1
ATOM 841 C CA . GLY A 1 105 ? -5.506 -8.086 6.251 1.00 98.00 105 GLY A CA 1
ATOM 842 C C . GLY A 1 105 ? -5.557 -8.660 7.669 1.00 98.00 105 GLY A C 1
ATOM 843 O O . GLY A 1 105 ? -6.593 -8.612 8.321 1.00 98.00 105 GLY A O 1
ATOM 844 N N . ARG A 1 106 ? -4.401 -9.061 8.219 1.00 97.38 106 ARG A N 1
ATOM 845 C CA . ARG A 1 106 ? -4.314 -9.562 9.606 1.00 97.38 106 ARG A CA 1
ATOM 846 C C . ARG A 1 106 ? -4.761 -8.541 10.655 1.00 97.38 106 ARG A C 1
ATOM 848 O O . ARG A 1 106 ? -5.250 -8.933 11.712 1.00 97.38 106 ARG A O 1
ATOM 855 N N . LEU A 1 107 ? -4.521 -7.249 10.426 1.00 97.75 107 LEU A N 1
ATOM 856 C CA . LEU A 1 107 ? -4.966 -6.191 11.336 1.00 97.75 107 LEU A CA 1
ATOM 857 C C . LEU A 1 107 ? -6.478 -5.986 11.259 1.00 97.75 107 LEU A C 1
ATOM 859 O O . LEU A 1 107 ? -7.100 -5.839 12.304 1.00 97.75 107 LEU A O 1
ATOM 863 N N . VAL A 1 108 ? -7.061 -6.038 10.060 1.00 97.94 108 VAL A N 1
ATOM 864 C CA . VAL A 1 108 ? -8.518 -5.984 9.872 1.00 97.94 108 VAL A CA 1
ATOM 865 C C . VAL A 1 108 ? -9.198 -7.139 10.612 1.00 97.94 108 VAL A C 1
ATOM 867 O O . VAL A 1 108 ? -10.113 -6.892 11.392 1.00 97.94 108 VAL A O 1
ATOM 870 N N . ASP A 1 109 ? -8.684 -8.366 10.489 1.00 97.88 109 ASP A N 1
ATOM 871 C CA . ASP A 1 109 ? -9.226 -9.524 11.216 1.00 97.88 109 ASP A CA 1
ATOM 872 C C . ASP A 1 109 ? -9.138 -9.356 12.741 1.00 97.88 109 ASP A C 1
ATOM 874 O O . ASP A 1 109 ? -10.022 -9.784 13.483 1.00 97.88 109 ASP A O 1
ATOM 878 N N . LYS A 1 110 ? -8.052 -8.749 13.238 1.00 97.69 110 LYS A N 1
ATOM 879 C CA . LYS A 1 110 ? -7.890 -8.462 14.671 1.00 97.69 110 LYS A CA 1
ATOM 880 C C . LYS A 1 110 ? -8.860 -7.390 15.155 1.00 97.69 110 LYS A C 1
ATOM 882 O O . LYS A 1 110 ? -9.353 -7.517 16.269 1.00 97.69 110 LYS A O 1
ATOM 887 N N . ILE A 1 111 ? -9.107 -6.360 14.349 1.00 97.88 111 ILE A N 1
ATOM 888 C CA . ILE A 1 111 ? -10.070 -5.301 14.669 1.00 97.88 111 ILE A CA 1
ATOM 889 C C . ILE A 1 111 ? -11.474 -5.897 14.764 1.00 97.88 111 ILE A C 1
ATOM 891 O O . ILE A 1 111 ? -12.112 -5.714 15.790 1.00 97.88 111 ILE A O 1
ATOM 895 N N . ALA A 1 112 ? -11.888 -6.713 13.791 1.00 97.00 112 ALA A N 1
ATOM 896 C CA . ALA A 1 112 ? -13.193 -7.376 13.831 1.00 97.00 112 ALA A CA 1
ATOM 897 C C . ALA A 1 112 ? -13.382 -8.217 15.110 1.00 97.00 112 ALA A C 1
ATOM 899 O O . ALA A 1 112 ? -14.393 -8.106 15.792 1.00 97.00 112 ALA A O 1
ATOM 900 N N . LYS A 1 113 ? -12.360 -8.990 15.506 1.00 97.19 113 LYS A N 1
ATOM 901 C CA . LYS A 1 113 ? -12.393 -9.752 16.768 1.00 97.19 113 LYS A CA 1
ATOM 902 C C . LYS A 1 113 ? -12.469 -8.860 18.008 1.00 97.19 113 LYS A C 1
ATOM 904 O O . LYS A 1 113 ? -13.065 -9.257 19.003 1.00 97.19 113 LYS A O 1
ATOM 909 N N . LEU A 1 114 ? -11.813 -7.700 17.991 1.00 97.50 114 LEU A N 1
ATOM 910 C CA . LEU A 1 114 ? -11.888 -6.744 19.096 1.00 97.50 114 LEU A CA 1
ATOM 911 C C . LEU A 1 114 ? -13.272 -6.101 19.180 1.00 97.50 114 LEU A C 1
ATOM 913 O O . LEU A 1 114 ? -13.764 -5.929 20.291 1.00 97.50 114 LEU A O 1
ATOM 917 N N . ASP A 1 115 ? -13.901 -5.800 18.045 1.00 97.69 115 ASP A N 1
ATOM 918 C CA . ASP A 1 115 ? -15.266 -5.273 18.000 1.00 97.69 115 ASP A CA 1
ATOM 919 C C . ASP A 1 115 ? -16.259 -6.273 18.617 1.00 97.69 115 ASP A C 1
ATOM 921 O O . ASP A 1 115 ? -17.020 -5.896 19.511 1.00 97.69 115 ASP A O 1
ATOM 925 N N . ASP A 1 116 ? -16.159 -7.563 18.268 1.00 97.31 116 ASP A N 1
ATOM 926 C CA . ASP A 1 116 ? -16.972 -8.631 18.873 1.00 97.31 116 ASP A CA 1
ATOM 927 C C . ASP A 1 116 ? -16.795 -8.700 20.403 1.00 97.31 116 ASP A C 1
ATOM 929 O O . ASP A 1 116 ? -17.765 -8.801 21.163 1.00 97.31 116 ASP A O 1
ATOM 933 N N . VAL A 1 117 ? -15.547 -8.620 20.883 1.00 97.56 117 VAL A N 1
ATOM 934 C CA . VAL A 1 117 ? -15.235 -8.625 22.323 1.00 97.56 117 VAL A CA 1
ATOM 935 C C . VAL A 1 117 ? -15.816 -7.393 23.015 1.00 97.56 117 VAL A C 1
ATOM 937 O O . VAL A 1 117 ? -16.384 -7.503 24.102 1.00 97.56 117 VAL A O 1
ATOM 940 N N . VAL A 1 118 ? -15.694 -6.218 22.400 1.00 98.12 118 VAL A N 1
ATOM 941 C CA . VAL A 1 118 ? -16.235 -4.966 22.937 1.00 98.12 118 VAL A CA 1
ATOM 942 C C . VAL A 1 118 ? -17.755 -5.037 23.052 1.00 98.12 118 VAL A C 1
ATOM 944 O O . VAL A 1 118 ? -18.305 -4.626 24.076 1.00 98.12 118 VAL A O 1
ATOM 947 N N . ASP A 1 119 ? -18.441 -5.576 22.050 1.00 97.81 119 ASP A N 1
ATOM 948 C CA . ASP A 1 119 ? -19.896 -5.699 22.081 1.00 97.81 119 ASP A CA 1
ATOM 949 C C . ASP A 1 119 ? -20.369 -6.733 23.112 1.00 97.81 119 ASP A C 1
ATOM 951 O O . ASP A 1 119 ? -21.324 -6.462 23.849 1.00 97.81 119 ASP A O 1
ATOM 955 N N . SER A 1 120 ? -19.638 -7.841 23.283 1.00 97.69 120 SER A N 1
ATOM 956 C CA . SER A 1 120 ? -19.869 -8.785 24.386 1.00 97.69 120 SER A CA 1
ATOM 957 C C . SER A 1 120 ? -19.729 -8.106 25.752 1.00 97.69 120 SER A C 1
ATOM 959 O O . SER A 1 120 ? -20.619 -8.205 26.599 1.00 97.69 120 SER A O 1
ATOM 961 N N . LEU A 1 121 ? -18.653 -7.342 25.965 1.00 97.44 121 LEU A N 1
ATOM 962 C CA . LEU A 1 121 ? -18.417 -6.630 27.225 1.00 97.44 121 LEU A CA 1
ATOM 963 C C . LEU A 1 121 ? -19.488 -5.569 27.508 1.00 97.44 121 LEU A C 1
ATOM 965 O O . LEU A 1 121 ? -19.905 -5.402 28.656 1.00 97.44 121 LEU A O 1
ATOM 969 N N . LYS A 1 122 ? -19.980 -4.861 26.483 1.00 97.81 122 LYS A N 1
ATOM 970 C CA . LYS A 1 122 ? -21.106 -3.923 26.639 1.00 97.81 122 LYS A CA 1
ATOM 971 C C . LYS A 1 122 ? -22.378 -4.641 27.092 1.00 97.81 122 LYS A C 1
ATOM 973 O O . LYS A 1 122 ? -23.099 -4.113 27.949 1.00 97.81 122 LYS A O 1
ATOM 978 N N . ALA A 1 123 ? -22.659 -5.819 26.534 1.00 97.44 123 ALA A N 1
ATOM 979 C CA . ALA A 1 123 ? -23.812 -6.626 26.920 1.00 97.44 123 ALA A CA 1
ATOM 980 C C . ALA A 1 123 ? -23.688 -7.107 28.376 1.00 97.44 123 ALA A C 1
ATOM 982 O O . ALA A 1 123 ? -24.611 -6.909 29.172 1.00 97.44 123 ALA A O 1
ATOM 983 N N . GLU A 1 124 ? -22.524 -7.640 28.758 1.00 97.38 124 GLU A N 1
ATOM 984 C CA . GLU A 1 124 ? -22.236 -8.066 30.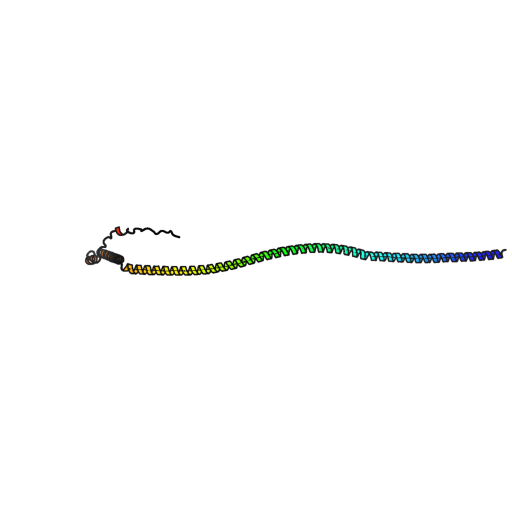132 1.00 97.38 124 GLU A CA 1
ATOM 985 C C . GLU A 1 124 ? -22.353 -6.912 31.133 1.00 97.38 124 GLU A C 1
ATOM 987 O O . GLU A 1 124 ? -23.037 -7.034 32.153 1.00 97.38 124 GLU A O 1
ATOM 992 N N . TYR A 1 125 ? -21.753 -5.759 30.824 1.00 97.19 125 TYR A N 1
ATOM 993 C CA . TYR A 1 125 ? -21.825 -4.568 31.669 1.00 97.19 125 TYR A CA 1
ATOM 994 C C . TYR A 1 125 ? -23.267 -4.096 31.872 1.00 97.19 125 TYR A C 1
ATOM 996 O O . TYR A 1 125 ? -23.670 -3.762 32.989 1.00 97.19 125 TYR A O 1
ATOM 1004 N N . SER A 1 126 ? -24.074 -4.109 30.809 1.00 96.75 126 SER A N 1
ATOM 1005 C CA . SER A 1 126 ? -25.491 -3.743 30.887 1.00 96.75 126 SER A CA 1
ATOM 1006 C C . SER A 1 126 ? -26.271 -4.714 31.781 1.00 96.75 126 SER A C 1
ATOM 1008 O O . SER A 1 126 ? -27.056 -4.272 32.625 1.00 96.75 126 SER A O 1
ATOM 1010 N N . GLY A 1 127 ? -26.001 -6.019 31.672 1.00 97.44 127 GLY A N 1
ATOM 1011 C CA . GLY A 1 127 ? -26.588 -7.041 32.542 1.00 97.44 127 GLY A CA 1
ATOM 1012 C C . GLY A 1 127 ? -26.185 -6.885 34.012 1.00 97.44 127 GLY A C 1
ATOM 1013 O O . GLY A 1 127 ? -27.037 -6.934 34.901 1.00 97.44 127 GLY A O 1
ATOM 1014 N N . LEU A 1 128 ? -24.905 -6.627 34.292 1.00 96.88 128 LEU A N 1
ATOM 1015 C CA . LEU A 1 128 ? -24.411 -6.370 35.651 1.00 96.88 128 LEU A CA 1
ATOM 1016 C C . LEU A 1 128 ? -25.015 -5.099 36.253 1.00 96.88 128 LEU A C 1
ATOM 1018 O O . LEU A 1 128 ? -25.409 -5.090 37.422 1.00 96.88 128 LEU A O 1
ATOM 1022 N N . LYS A 1 129 ? -25.142 -4.036 35.455 1.00 96.88 129 LYS A N 1
ATOM 1023 C CA . LYS A 1 129 ? -25.784 -2.787 35.873 1.00 96.88 129 LYS A CA 1
ATOM 1024 C C . LYS A 1 129 ? -27.250 -3.011 36.251 1.00 96.88 129 LYS A C 1
ATOM 1026 O O . LYS A 1 129 ? -27.691 -2.486 37.275 1.00 96.88 129 LYS A O 1
ATOM 1031 N N . ALA A 1 130 ? -27.985 -3.806 35.471 1.00 96.94 130 ALA A N 1
ATOM 1032 C CA . ALA A 1 130 ? -29.367 -4.170 35.775 1.00 96.94 130 ALA A CA 1
ATOM 1033 C C . ALA A 1 130 ? -29.470 -4.966 37.088 1.00 96.94 130 ALA A C 1
ATOM 1035 O O . ALA A 1 130 ? -30.213 -4.563 37.984 1.00 96.94 130 ALA A O 1
ATOM 1036 N N . LYS A 1 131 ? -28.646 -6.011 37.259 1.00 96.50 131 LYS A N 1
ATOM 1037 C CA . LYS A 1 131 ? -28.593 -6.803 38.502 1.00 96.50 131 LYS A CA 1
ATOM 1038 C C . LYS A 1 131 ? -28.259 -5.952 39.728 1.00 96.50 131 LYS A C 1
ATOM 1040 O O . LYS A 1 131 ? -28.875 -6.109 40.776 1.00 96.50 131 LYS A O 1
ATOM 1045 N N . ASN A 1 132 ? -27.315 -5.015 39.612 1.00 95.44 132 ASN A N 1
ATOM 1046 C CA . ASN A 1 132 ? -26.973 -4.103 40.707 1.00 95.44 132 ASN A CA 1
ATOM 1047 C C . ASN A 1 132 ? -28.168 -3.219 41.105 1.00 95.44 132 ASN A C 1
ATOM 1049 O O . ASN A 1 132 ? -28.412 -3.000 42.292 1.00 95.44 132 ASN A O 1
ATOM 1053 N N . LEU A 1 133 ? -28.930 -2.730 40.121 1.00 96.62 133 LEU A N 1
ATOM 1054 C CA . LEU A 1 133 ? -30.123 -1.922 40.365 1.00 96.62 133 LEU A CA 1
ATOM 1055 C C . LEU A 1 133 ? -31.229 -2.730 41.057 1.00 96.62 133 LEU A C 1
ATOM 1057 O O . LEU A 1 133 ? -31.853 -2.226 41.991 1.00 96.62 133 LEU A O 1
ATOM 1061 N N . GLU A 1 134 ? -31.459 -3.969 40.624 1.00 95.88 134 GLU A N 1
ATOM 1062 C CA . GLU A 1 134 ? -32.397 -4.889 41.276 1.00 95.88 134 GLU A CA 1
ATOM 1063 C C . GLU A 1 134 ? -31.984 -5.189 42.713 1.00 95.88 134 GLU A C 1
ATOM 1065 O O . GLU A 1 134 ? -32.809 -5.074 43.616 1.00 95.88 134 GLU A O 1
ATOM 1070 N N . LEU A 1 135 ? -30.701 -5.471 42.948 1.00 95.19 135 LEU A N 1
ATOM 1071 C CA . LEU A 1 135 ? -30.185 -5.747 44.285 1.00 95.19 135 LEU A CA 1
ATOM 1072 C C . LEU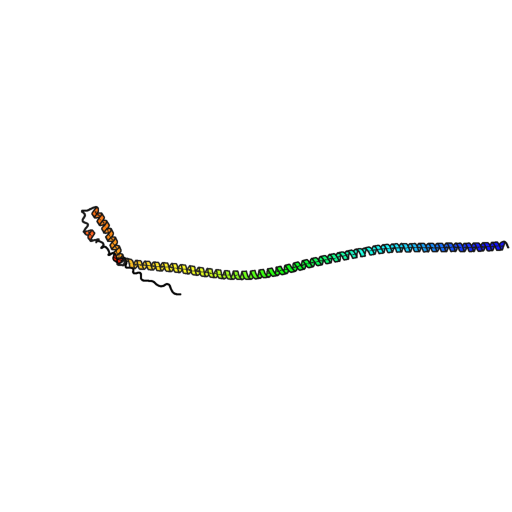 A 1 135 ? -30.358 -4.535 45.206 1.00 95.19 135 LEU A C 1
ATOM 1074 O O . LEU A 1 135 ? -30.880 -4.677 46.305 1.00 95.19 135 LEU A O 1
ATOM 1078 N N . LYS A 1 136 ? -30.045 -3.321 44.732 1.00 92.56 136 LYS A N 1
ATOM 1079 C CA . LYS A 1 136 ? -30.298 -2.076 45.481 1.00 92.56 136 LYS A CA 1
ATOM 1080 C C . LYS A 1 136 ? -31.777 -1.875 45.812 1.00 92.56 136 LYS A C 1
ATOM 1082 O O . LYS A 1 136 ? -32.094 -1.432 46.917 1.00 92.56 136 LYS A O 1
ATOM 1087 N N . ARG A 1 137 ? -32.685 -2.182 44.879 1.00 93.19 137 ARG A N 1
ATOM 1088 C CA . ARG A 1 137 ? -34.135 -2.125 45.127 1.00 93.19 137 ARG A CA 1
ATOM 1089 C C . ARG A 1 137 ? -34.560 -3.159 46.166 1.00 93.19 137 ARG A C 1
ATOM 1091 O O . ARG A 1 137 ? -35.243 -2.790 47.115 1.00 93.19 137 ARG A O 1
ATOM 1098 N N . GLY A 1 138 ? -34.107 -4.404 46.025 1.00 92.19 138 GLY A N 1
ATOM 1099 C CA . GLY A 1 138 ? -34.369 -5.483 46.974 1.00 92.19 138 GLY A CA 1
ATOM 1100 C C . GLY A 1 138 ? -33.877 -5.140 48.378 1.00 92.19 138 GLY A C 1
ATOM 1101 O O . GLY A 1 138 ? -34.648 -5.209 49.328 1.00 92.19 138 GLY A O 1
ATOM 1102 N N . THR A 1 139 ? -32.637 -4.661 48.512 1.00 90.19 139 THR A N 1
ATOM 1103 C CA . THR A 1 139 ? -32.088 -4.200 49.794 1.00 90.19 139 THR A CA 1
ATOM 1104 C C . THR A 1 139 ? -32.926 -3.077 50.396 1.00 90.19 139 THR A C 1
ATOM 1106 O O . THR A 1 139 ? -33.236 -3.126 51.582 1.00 90.19 139 THR A O 1
ATOM 1109 N N . LYS A 1 140 ? -33.339 -2.083 49.598 1.00 91.75 140 LYS A N 1
ATOM 1110 C CA . LYS A 1 140 ? -34.189 -0.989 50.089 1.00 91.75 140 LYS A CA 1
ATOM 1111 C C . LYS A 1 140 ? -35.528 -1.503 50.619 1.00 91.75 140 LYS A C 1
ATOM 1113 O O . LYS A 1 140 ? -35.970 -1.035 51.664 1.00 91.75 140 LYS A O 1
ATOM 1118 N N . GLU A 1 141 ? -36.152 -2.455 49.929 1.00 91.75 141 GLU A N 1
ATOM 1119 C CA . GLU A 1 141 ? -37.433 -3.019 50.358 1.00 91.75 141 GLU A CA 1
ATOM 1120 C C . GLU A 1 141 ? -37.283 -3.878 51.616 1.00 91.75 141 GLU A C 1
ATOM 1122 O O . GLU A 1 141 ? -38.043 -3.704 52.563 1.00 91.75 141 GLU A O 1
ATOM 1127 N N . VAL A 1 142 ? -36.252 -4.727 51.688 1.00 90.62 142 VAL A N 1
ATOM 1128 C CA . VAL A 1 142 ? -35.949 -5.522 52.891 1.00 90.62 142 VAL A CA 1
ATOM 1129 C C . VAL A 1 142 ? -35.691 -4.617 54.094 1.00 90.62 142 VAL A C 1
ATOM 1131 O O . VAL A 1 142 ? -36.243 -4.854 55.166 1.00 90.62 142 VAL A O 1
ATOM 1134 N N . VAL A 1 143 ? -34.903 -3.551 53.924 1.00 89.44 143 VAL A N 1
ATOM 1135 C CA . VAL A 1 143 ? -34.650 -2.571 54.991 1.00 89.44 143 VAL A CA 1
ATOM 1136 C C . VAL A 1 143 ? -35.943 -1.873 55.400 1.00 89.44 143 VAL A C 1
ATOM 1138 O O . VAL A 1 143 ? -36.208 -1.746 56.591 1.00 89.44 143 VAL A O 1
ATOM 1141 N N . LYS A 1 144 ? -36.774 -1.452 54.441 1.00 92.38 144 LYS A N 1
ATOM 1142 C CA . LYS A 1 144 ? -38.064 -0.815 54.725 1.00 92.38 144 LYS A CA 1
ATOM 1143 C C . LYS A 1 144 ? -38.976 -1.740 55.531 1.00 92.38 144 LYS A C 1
ATOM 1145 O O . LYS A 1 144 ? -39.455 -1.322 56.578 1.00 92.38 144 LYS A O 1
ATOM 1150 N N . VAL A 1 145 ? -39.162 -2.986 55.092 1.00 88.75 145 VAL A N 1
ATOM 1151 C CA . VAL A 1 145 ? -39.961 -3.998 55.806 1.00 88.75 145 VAL A CA 1
ATOM 1152 C C . VAL A 1 145 ? -39.376 -4.280 57.191 1.00 88.75 145 VAL A C 1
ATOM 1154 O O . VAL A 1 145 ? -40.121 -4.372 58.161 1.00 88.75 145 VAL A O 1
ATOM 1157 N N . GLY A 1 146 ? -38.050 -4.362 57.314 1.00 83.50 146 GLY A N 1
ATOM 1158 C CA . GLY A 1 146 ? -37.368 -4.537 58.596 1.00 83.50 146 GLY A CA 1
ATOM 1159 C C . GLY A 1 146 ? -37.629 -3.384 59.568 1.00 83.50 146 GLY A C 1
ATOM 1160 O O . GLY A 1 146 ? -37.997 -3.626 60.715 1.00 83.50 146 GLY A O 1
ATOM 1161 N N . VAL A 1 147 ? -37.510 -2.134 59.106 1.00 86.06 147 VAL A N 1
ATOM 1162 C CA . VAL A 1 147 ? -37.817 -0.932 59.901 1.00 86.06 147 VAL A CA 1
ATOM 1163 C C . VAL A 1 147 ? -39.299 -0.880 60.269 1.00 86.06 147 VAL A C 1
ATOM 1165 O O . VAL A 1 147 ? -39.627 -0.556 61.405 1.00 86.06 147 VAL A O 1
ATOM 1168 N N . GLU A 1 148 ? -40.194 -1.211 59.339 1.00 87.25 148 GLU A N 1
ATOM 1169 C CA . GLU A 1 148 ? -41.642 -1.267 59.561 1.00 87.25 148 GLU A CA 1
ATOM 1170 C C . GLU A 1 148 ? -41.997 -2.305 60.635 1.00 87.25 148 GLU A C 1
ATOM 1172 O O . GLU A 1 148 ? -42.716 -1.991 61.580 1.00 87.25 148 GLU A O 1
ATOM 1177 N N . ASN A 1 149 ? -41.433 -3.512 60.539 1.00 82.31 149 ASN A N 1
ATOM 1178 C CA . ASN A 1 149 ? -41.622 -4.580 61.517 1.00 82.31 149 ASN A CA 1
ATOM 1179 C C . ASN A 1 149 ? -41.054 -4.204 62.884 1.00 82.31 149 ASN A C 1
ATOM 1181 O O . ASN A 1 149 ? -41.748 -4.363 63.887 1.00 82.31 149 ASN A O 1
ATOM 1185 N N . PHE A 1 150 ? -39.827 -3.671 62.929 1.00 81.12 150 PHE A N 1
ATOM 1186 C CA . PHE A 1 150 ? -39.221 -3.193 64.170 1.00 81.12 150 PHE A CA 1
ATOM 1187 C C . PHE A 1 150 ? -40.093 -2.121 64.812 1.00 81.12 150 PHE A C 1
ATOM 1189 O O . PHE A 1 150 ? -40.454 -2.240 65.974 1.00 81.12 150 PHE A O 1
ATOM 1196 N N . ARG A 1 151 ? -40.494 -1.108 64.039 1.00 81.56 151 ARG A N 1
ATOM 1197 C CA . ARG A 1 151 ? -41.380 -0.035 64.484 1.00 81.56 151 ARG A CA 1
ATOM 1198 C C . ARG A 1 151 ? -42.677 -0.602 65.058 1.00 81.56 151 ARG A C 1
ATOM 1200 O O . ARG A 1 151 ? -43.030 -0.275 66.185 1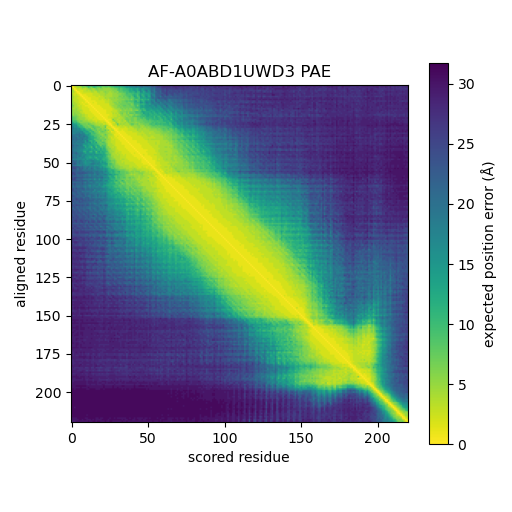.00 81.56 151 ARG A O 1
ATOM 1207 N N . ASN A 1 152 ? -43.358 -1.466 64.308 1.00 81.69 152 ASN A N 1
ATOM 1208 C CA . ASN A 1 152 ? -44.624 -2.061 64.724 1.00 81.69 152 ASN A CA 1
ATOM 1209 C C . ASN A 1 152 ? -44.478 -2.886 66.002 1.00 81.69 152 ASN A C 1
ATOM 1211 O O . ASN A 1 152 ? -45.379 -2.850 66.822 1.00 81.69 152 ASN A O 1
ATOM 1215 N N . GLN A 1 153 ? -43.366 -3.592 66.210 1.00 78.12 153 GLN A N 1
ATOM 1216 C CA . GLN A 1 153 ? -43.133 -4.317 67.460 1.00 78.12 153 GLN A CA 1
ATOM 1217 C C . GLN A 1 153 ? -42.741 -3.379 68.607 1.00 78.12 153 GLN A C 1
ATOM 1219 O O . GLN A 1 153 ? -43.243 -3.538 69.717 1.00 78.12 153 GLN A O 1
ATOM 1224 N N . PHE A 1 154 ? -41.902 -2.377 68.339 1.00 76.38 154 PHE A N 1
ATOM 1225 C CA . PHE A 1 154 ? -41.326 -1.477 69.335 1.00 76.38 154 PHE A CA 1
ATOM 1226 C C . PHE A 1 154 ? -42.378 -0.629 70.056 1.00 76.38 154 PHE A C 1
ATOM 1228 O O . PHE A 1 154 ? -42.338 -0.538 71.276 1.00 76.38 154 PHE A O 1
ATOM 1235 N N . TRP A 1 155 ? -43.369 -0.064 69.356 1.00 71.44 155 TRP A N 1
ATOM 1236 C CA . TRP A 1 155 ? -44.403 0.764 70.006 1.00 71.44 155 TRP A CA 1
ATOM 1237 C C . TRP A 1 155 ? -45.233 0.013 71.056 1.00 71.44 155 TRP A C 1
ATOM 1239 O O . TRP A 1 155 ? -45.823 0.635 71.941 1.00 71.44 155 TRP A O 1
ATOM 1249 N N . TYR A 1 156 ? -45.300 -1.316 70.961 1.00 69.56 156 TYR A N 1
ATOM 1250 C CA . TYR A 1 156 ? -46.055 -2.149 71.894 1.00 69.56 156 TYR A CA 1
ATOM 1251 C C . TYR A 1 156 ? -45.174 -2.825 72.946 1.00 69.56 156 TYR A C 1
ATOM 1253 O O . TYR A 1 156 ? -45.719 -3.508 73.819 1.00 69.56 156 TYR A O 1
ATOM 1261 N N . THR A 1 157 ? -43.850 -2.628 72.916 1.00 74.12 157 THR A N 1
ATOM 1262 C CA . THR A 1 157 ? -42.978 -3.168 73.960 1.00 74.12 157 THR A CA 1
ATOM 1263 C C . THR A 1 157 ? -43.189 -2.438 75.275 1.00 74.12 157 THR A C 1
ATOM 1265 O O . THR A 1 157 ? -43.573 -1.263 75.337 1.00 74.12 157 THR A O 1
ATOM 1268 N N . GLN A 1 158 ? -42.911 -3.159 76.359 1.00 76.00 158 GLN A N 1
ATOM 1269 C CA . GLN A 1 158 ? -42.879 -2.562 77.682 1.00 76.00 158 GLN A CA 1
ATOM 1270 C C . GLN A 1 158 ? -41.816 -1.456 77.755 1.00 76.00 158 GLN A C 1
ATOM 1272 O O . GLN A 1 158 ? -42.062 -0.442 78.391 1.00 76.00 158 GLN A O 1
ATOM 1277 N N . ASP A 1 159 ? -40.705 -1.583 77.023 1.00 73.38 159 ASP A N 1
ATOM 1278 C CA . ASP A 1 159 ? -39.639 -0.577 76.990 1.00 73.38 159 ASP A CA 1
ATOM 1279 C C . ASP A 1 159 ? -40.104 0.760 76.408 1.00 73.38 159 ASP A C 1
ATOM 1281 O O . ASP A 1 159 ? -39.849 1.801 77.009 1.00 73.38 159 ASP A O 1
ATOM 1285 N N . TYR A 1 160 ? -40.853 0.766 75.296 1.00 77.50 160 TYR A N 1
ATOM 1286 C CA . TYR A 1 160 ? -41.412 2.016 74.770 1.00 77.50 160 TYR A CA 1
ATOM 1287 C C . TYR A 1 160 ? -42.404 2.649 75.752 1.00 77.50 160 TYR A C 1
ATOM 1289 O O . TYR A 1 160 ? -42.364 3.860 75.977 1.00 77.50 160 TYR A O 1
ATOM 1297 N N . LYS A 1 161 ? -43.278 1.842 76.372 1.00 78.81 161 LYS A N 1
ATOM 1298 C CA . LYS A 1 161 ? -44.210 2.331 77.401 1.00 78.81 161 LYS A CA 1
ATOM 1299 C C . LYS A 1 161 ? -43.458 2.920 78.592 1.00 78.81 161 LYS A C 1
ATOM 1301 O O . LYS A 1 161 ? -43.815 4.004 79.037 1.00 78.81 161 LYS A O 1
ATOM 1306 N N . ASN A 1 162 ? -42.401 2.256 79.053 1.00 78.69 162 ASN A N 1
ATOM 1307 C CA . ASN A 1 162 ? -41.561 2.714 80.155 1.00 78.69 162 ASN A CA 1
ATOM 1308 C C . ASN A 1 162 ? -40.867 4.039 79.808 1.00 78.69 162 ASN A C 1
ATOM 1310 O O . ASN A 1 162 ? -40.945 4.981 80.589 1.00 78.69 162 ASN A O 1
ATOM 1314 N N . ILE A 1 163 ? -40.266 4.151 78.61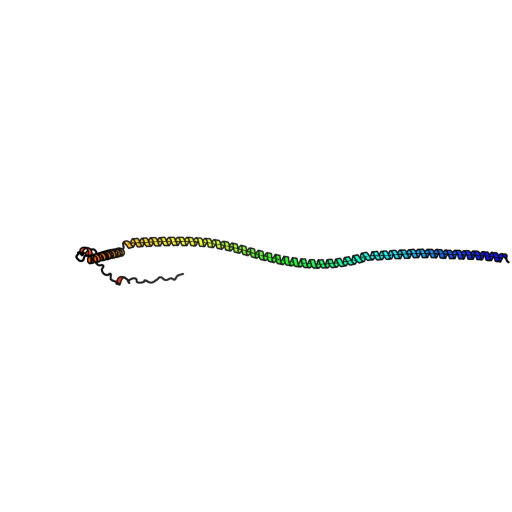7 1.00 76.69 163 ILE A N 1
ATOM 1315 C CA . ILE A 1 163 ? -39.631 5.390 78.137 1.00 76.69 163 ILE A CA 1
ATOM 1316 C C . ILE A 1 163 ? -40.664 6.519 78.023 1.00 76.69 163 ILE A C 1
ATOM 1318 O O . ILE A 1 163 ? -40.418 7.638 78.469 1.00 76.69 163 ILE A O 1
ATOM 1322 N N . LYS A 1 164 ? -41.846 6.243 77.461 1.00 78.50 164 LYS A N 1
ATOM 1323 C CA . LYS A 1 164 ? -42.921 7.235 77.345 1.00 78.50 164 LYS A CA 1
ATOM 1324 C C . LYS A 1 164 ? -43.376 7.731 78.720 1.00 78.50 164 LYS A C 1
ATOM 1326 O O . LYS A 1 164 ? -43.478 8.938 78.919 1.00 78.50 164 LYS A O 1
ATOM 1331 N N . THR A 1 165 ? -43.631 6.819 79.656 1.00 82.25 165 THR A N 1
ATOM 1332 C CA . THR A 1 165 ? -44.024 7.161 81.030 1.00 82.25 165 THR A CA 1
ATOM 1333 C C . THR A 1 165 ? -42.925 7.945 81.746 1.00 82.25 165 THR A C 1
ATOM 1335 O O . THR A 1 165 ? -43.233 8.931 82.409 1.00 82.25 165 THR A O 1
ATOM 1338 N N . PHE A 1 166 ? -41.652 7.580 81.551 1.00 81.38 166 PHE A N 1
ATOM 1339 C CA . PHE A 1 166 ? -40.508 8.318 82.091 1.00 81.38 166 PHE A CA 1
ATOM 1340 C C . PHE A 1 166 ? -40.539 9.792 81.672 1.00 81.38 166 PHE A C 1
ATOM 1342 O O . PHE A 1 166 ? -40.544 10.669 82.531 1.00 81.38 166 PHE A O 1
ATOM 1349 N N . PHE A 1 167 ? -40.628 10.081 80.368 1.00 77.81 167 PHE A N 1
ATOM 1350 C CA . PHE A 1 167 ? -40.612 11.465 79.879 1.00 77.81 167 PHE A CA 1
ATOM 1351 C C . PHE A 1 167 ? -41.845 12.265 80.313 1.00 77.81 167 PHE A C 1
ATOM 1353 O O . PHE A 1 167 ? -41.720 13.446 80.637 1.00 77.81 167 PHE A O 1
ATOM 1360 N N . VAL A 1 168 ? -43.024 11.636 80.356 1.00 83.19 168 VAL A N 1
ATOM 1361 C CA . VAL A 1 168 ? -44.253 12.280 80.850 1.00 83.19 168 VAL A CA 1
ATOM 1362 C C . VAL A 1 168 ? -44.105 12.670 82.323 1.00 83.19 168 VAL A C 1
ATOM 1364 O O . VAL A 1 168 ? -44.350 13.825 82.668 1.00 83.19 168 VAL A O 1
ATOM 1367 N N . ASN A 1 169 ? -43.639 11.754 83.176 1.00 82.19 169 ASN A N 1
ATOM 1368 C CA . ASN A 1 169 ? -43.458 12.022 84.604 1.00 82.19 169 ASN A CA 1
ATOM 1369 C C . ASN A 1 169 ? -42.337 13.039 84.859 1.00 82.19 169 ASN A C 1
ATOM 1371 O O . ASN A 1 169 ? -42.485 13.908 85.716 1.00 82.19 169 ASN A O 1
ATOM 1375 N N . PHE A 1 170 ? -41.242 12.972 84.095 1.00 82.88 170 PHE A N 1
ATOM 1376 C CA . PHE A 1 170 ? -40.134 13.923 84.182 1.00 82.88 170 PHE A CA 1
ATOM 1377 C C . PHE A 1 170 ? -40.593 15.360 83.891 1.00 82.88 170 PHE A C 1
ATOM 1379 O O . PHE A 1 170 ? -40.374 16.255 84.707 1.00 82.88 170 PHE A O 1
ATOM 1386 N N . HIS A 1 171 ? -41.287 15.584 82.770 1.00 80.81 171 HIS A N 1
ATOM 1387 C CA . HIS A 1 171 ? -41.774 16.919 82.416 1.00 80.81 171 HIS A CA 1
ATOM 1388 C C . HIS A 1 171 ? -42.863 17.421 83.364 1.00 80.81 171 HIS A C 1
ATOM 1390 O O . HIS A 1 171 ? -42.829 18.586 83.758 1.00 80.81 171 HIS A O 1
ATOM 1396 N N . ALA A 1 172 ? -43.799 16.557 83.770 1.00 83.69 172 ALA A N 1
ATOM 1397 C CA . ALA A 1 172 ? -44.818 16.926 84.747 1.00 83.69 172 ALA A CA 1
ATOM 1398 C C . ALA A 1 172 ? -44.180 17.387 86.066 1.00 83.69 172 ALA A C 1
ATOM 1400 O O . ALA A 1 172 ? -44.586 18.403 86.623 1.00 83.69 172 ALA A O 1
ATOM 1401 N N . ARG A 1 173 ? -43.119 16.712 86.526 1.00 82.31 173 ARG A N 1
ATOM 1402 C CA . ARG A 1 173 ? -42.373 17.120 87.723 1.00 82.31 173 ARG A CA 1
ATOM 1403 C C . ARG A 1 173 ? -41.606 18.415 87.562 1.00 82.31 173 ARG A C 1
ATOM 1405 O O . ARG A 1 173 ? -41.601 19.210 88.495 1.00 82.31 173 ARG A O 1
ATOM 1412 N N . GLN A 1 174 ? -40.986 18.639 86.409 1.00 81.94 174 GLN A N 1
ATOM 1413 C CA . GLN A 1 174 ? -40.317 19.907 86.137 1.00 81.94 174 GLN A CA 1
ATOM 1414 C C . GLN A 1 174 ? -41.311 21.073 86.257 1.00 81.94 174 GLN A C 1
ATOM 1416 O O . GLN A 1 174 ? -41.064 22.019 86.999 1.00 81.94 174 GLN A O 1
ATOM 1421 N N . VAL A 1 175 ? -42.480 20.948 85.622 1.00 85.56 175 VAL A N 1
ATOM 1422 C CA . VAL A 1 175 ? -43.542 21.961 85.691 1.00 85.56 175 VAL A CA 1
ATOM 1423 C C . VAL A 1 175 ? -44.072 22.124 87.116 1.00 85.56 175 VAL A C 1
ATOM 1425 O O . VAL A 1 175 ? -44.257 23.249 87.570 1.00 85.56 175 VAL A O 1
ATOM 1428 N N . LEU A 1 176 ? -44.301 21.032 87.851 1.00 85.38 176 LEU A N 1
ATOM 1429 C CA . LEU A 1 176 ? -44.749 21.109 89.246 1.00 85.38 176 LEU A CA 1
ATOM 1430 C C . LEU A 1 176 ? -43.709 21.790 90.149 1.00 85.38 176 LEU A C 1
ATOM 1432 O O . LEU A 1 176 ? -44.089 22.585 91.005 1.00 85.38 176 LEU A O 1
ATOM 1436 N N . SER A 1 177 ? -42.416 21.538 89.929 1.00 83.62 177 SER A N 1
ATOM 1437 C CA . SER A 1 177 ? -41.327 22.205 90.651 1.00 83.62 177 SER A CA 1
ATOM 1438 C C . SER A 1 177 ? -41.313 23.708 90.373 1.00 83.62 177 SER A C 1
ATOM 1440 O O . SER A 1 177 ? -41.308 24.502 91.309 1.00 83.62 177 SER A O 1
ATOM 1442 N N . GLU A 1 178 ? -41.394 24.105 89.101 1.00 87.75 178 GLU A N 1
ATOM 1443 C CA . GLU A 1 178 ? -41.465 25.515 88.693 1.00 87.75 178 GLU A CA 1
ATOM 1444 C C . GLU A 1 178 ? -42.706 26.217 89.281 1.00 87.75 178 GLU A C 1
ATOM 1446 O O . GLU A 1 178 ? -42.630 27.347 89.762 1.00 87.75 178 GLU A O 1
ATOM 1451 N N . GLN A 1 179 ? -43.859 25.538 89.313 1.00 83.50 179 GLN A N 1
ATOM 1452 C CA . GLN A 1 179 ? -45.084 26.069 89.924 1.00 83.50 179 GLN A CA 1
ATOM 1453 C C . GLN A 1 179 ? -44.962 26.234 91.443 1.00 83.50 179 GLN A C 1
ATOM 1455 O O . GLN A 1 179 ? -45.463 27.213 91.993 1.00 83.50 179 GLN A O 1
ATOM 1460 N N . LYS A 1 180 ? -44.275 25.314 92.125 1.00 85.06 180 LYS A N 1
ATOM 1461 C CA . LYS A 1 180 ? -44.021 25.383 93.570 1.00 85.06 180 LYS A CA 1
ATOM 1462 C C . LYS A 1 180 ? -43.053 26.510 93.931 1.00 85.06 180 LYS A C 1
ATOM 1464 O O . LYS A 1 180 ? -43.223 27.146 94.968 1.00 85.06 180 LYS A O 1
ATOM 1469 N N . GLU A 1 181 ? -42.076 26.792 93.071 1.00 85.88 181 GLU A N 1
ATOM 1470 C CA . GLU A 1 181 ? -41.180 27.946 93.219 1.00 85.88 181 GLU A CA 1
ATOM 1471 C C . GLU A 1 181 ? -41.926 29.277 93.058 1.00 85.88 181 GLU A C 1
ATOM 1473 O O . GLU A 1 181 ? -41.730 30.199 93.851 1.00 85.88 181 GLU A O 1
ATOM 1478 N N . LEU A 1 182 ? -42.813 29.376 92.063 1.00 88.38 182 LEU A N 1
ATOM 1479 C CA . LEU A 1 182 ? -43.605 30.584 91.806 1.00 88.38 182 LEU A CA 1
ATOM 1480 C C . LEU A 1 182 ? -44.729 30.794 92.833 1.00 88.38 182 LEU A C 1
ATOM 1482 O O . LEU A 1 182 ? -45.059 31.935 93.170 1.00 88.38 182 LEU A O 1
ATOM 1486 N N . HIS A 1 183 ? -45.312 29.709 93.345 1.00 80.19 183 HIS A N 1
ATOM 1487 C CA . HIS A 1 183 ? -46.447 29.729 94.266 1.00 80.19 183 HIS A CA 1
ATOM 1488 C C . HIS A 1 183 ? -46.226 28.775 95.457 1.00 80.19 183 HIS A C 1
ATOM 1490 O O . HIS A 1 183 ? -46.850 27.714 95.526 1.00 80.19 183 HIS A O 1
ATOM 1496 N N . PRO A 1 184 ? -45.404 29.166 96.454 1.00 80.81 184 PRO A N 1
ATOM 1497 C CA . PRO A 1 184 ? -44.959 28.269 97.532 1.00 80.81 184 PRO A CA 1
ATOM 1498 C C . PRO A 1 184 ? -46.066 27.758 98.460 1.00 80.81 184 PRO A C 1
ATOM 1500 O O . PRO A 1 184 ? -45.871 26.786 99.184 1.00 80.81 184 PRO A O 1
ATOM 1503 N N . THR A 1 185 ? -47.216 28.434 98.487 1.00 86.12 185 THR A N 1
ATOM 1504 C CA . THR A 1 185 ? -48.365 28.089 99.337 1.00 86.12 185 THR A CA 1
ATOM 1505 C C . THR A 1 185 ? -49.418 27.246 98.618 1.00 86.12 185 THR A C 1
ATOM 1507 O O . THR A 1 185 ? -50.414 26.875 99.239 1.00 86.12 185 THR A O 1
ATOM 1510 N N . LEU A 1 186 ? -49.241 26.974 97.321 1.00 83.56 186 LEU A N 1
ATOM 1511 C CA . LEU A 1 186 ? -50.152 26.142 96.545 1.00 83.56 186 LEU A CA 1
ATOM 1512 C C . LEU A 1 186 ? -49.902 24.665 96.881 1.00 83.56 186 LEU A C 1
ATOM 1514 O O . LEU A 1 186 ? -48.788 24.168 96.715 1.00 83.56 186 LEU A O 1
ATOM 1518 N N . ASP A 1 187 ? -50.932 23.957 97.347 1.00 85.38 187 ASP A N 1
ATOM 1519 C CA . ASP A 1 187 ? -50.826 22.521 97.600 1.00 85.38 187 ASP A CA 1
ATOM 1520 C C . ASP A 1 187 ? -50.905 21.745 96.281 1.00 85.38 187 ASP A C 1
ATOM 1522 O O . ASP A 1 187 ? -51.963 21.626 95.661 1.00 85.38 187 ASP A O 1
ATOM 1526 N N . LEU A 1 188 ? -49.756 21.231 95.850 1.00 83.12 188 LEU A N 1
ATOM 1527 C CA . LEU A 1 188 ? -49.603 20.427 94.640 1.00 83.12 188 LEU A CA 1
ATOM 1528 C C . LEU A 1 188 ? -49.500 18.928 94.951 1.00 83.12 188 LEU A C 1
ATOM 1530 O O . LEU A 1 188 ? -49.252 18.139 94.042 1.00 83.12 188 LEU A O 1
ATOM 1534 N N . SER A 1 189 ? -49.718 18.515 96.205 1.00 81.81 189 SER A N 1
ATOM 1535 C CA . SER A 1 189 ? -49.482 17.138 96.663 1.00 81.81 189 SER A CA 1
ATOM 1536 C C . SER A 1 189 ? -50.296 16.097 95.884 1.00 81.81 189 SER A C 1
ATOM 1538 O O . SER A 1 189 ? -49.803 15.006 95.605 1.00 81.81 189 SER A O 1
ATOM 1540 N N . ALA A 1 190 ? -51.524 16.437 95.475 1.00 81.38 190 ALA A N 1
ATOM 1541 C CA . ALA A 1 190 ? -52.356 15.569 94.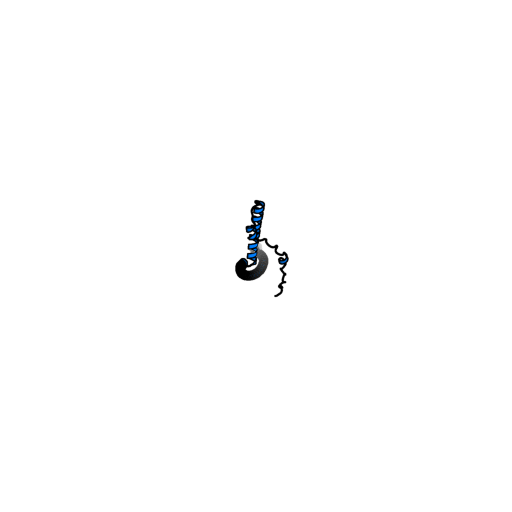639 1.00 81.38 190 ALA A CA 1
ATOM 1542 C C . ALA A 1 190 ? -51.763 15.366 93.230 1.00 81.38 190 ALA A C 1
ATOM 1544 O O . ALA A 1 190 ? -51.761 14.248 92.718 1.00 81.38 190 ALA A O 1
ATOM 1545 N N . ASN A 1 191 ? -51.202 16.422 92.636 1.00 80.88 191 ASN A N 1
ATOM 1546 C CA . ASN A 1 191 ? -50.579 16.363 91.313 1.00 80.88 191 ASN A CA 1
ATOM 1547 C C . ASN A 1 191 ? -49.207 15.668 91.380 1.00 80.88 191 ASN A C 1
ATOM 1549 O O . ASN A 1 191 ? -48.849 14.907 90.487 1.00 80.88 191 ASN A O 1
ATOM 1553 N N . GLU A 1 192 ? -48.443 15.879 92.455 1.00 80.44 192 GLU A N 1
ATOM 1554 C CA . GLU A 1 192 ? -47.170 15.184 92.702 1.00 80.44 192 GLU A CA 1
ATOM 1555 C C . GLU A 1 192 ? -47.366 13.669 92.922 1.00 80.44 192 GLU A C 1
ATOM 1557 O O . GLU A 1 192 ? -46.479 12.881 92.583 1.00 80.44 192 GLU A O 1
ATOM 1562 N N . ALA A 1 193 ? -48.525 13.254 93.450 1.00 81.38 193 ALA A N 1
ATOM 1563 C CA . ALA A 1 193 ? -48.896 11.847 93.608 1.00 81.38 193 ALA A CA 1
ATOM 1564 C C . ALA A 1 193 ? -49.302 11.174 92.283 1.00 81.38 193 ALA A C 1
ATOM 1566 O O . ALA A 1 193 ? -49.049 9.983 92.106 1.00 81.38 193 ALA A O 1
ATOM 1567 N N . GLU A 1 194 ? -49.900 11.918 91.345 1.00 81.00 194 GLU A N 1
ATOM 1568 C CA . GLU A 1 194 ? -50.247 11.422 90.003 1.00 81.00 194 GLU A CA 1
ATOM 1569 C C . GLU A 1 194 ? -48.998 11.196 89.129 1.00 81.00 194 GLU A C 1
ATOM 1571 O O . GLU A 1 194 ? -48.962 10.268 88.319 1.00 81.00 194 GLU A O 1
ATOM 1576 N N . TYR A 1 195 ? -47.942 11.989 89.351 1.00 81.12 195 TYR A N 1
ATOM 1577 C CA . TYR A 1 195 ? -46.658 11.896 88.649 1.00 81.12 195 TYR A CA 1
ATOM 1578 C C . TYR A 1 195 ? -45.526 11.519 89.626 1.00 81.12 195 TYR A C 1
ATOM 1580 O O . TYR A 1 195 ? -44.738 12.380 90.052 1.00 81.12 195 TYR A O 1
ATOM 1588 N N . PRO A 1 196 ? -45.426 10.229 90.011 1.00 72.69 196 PRO A N 1
ATOM 1589 C CA . PRO A 1 196 ? -44.485 9.767 91.025 1.00 72.69 196 PRO A CA 1
ATOM 1590 C C . PRO A 1 196 ? -43.029 10.004 90.618 1.00 72.69 196 PRO A C 1
ATOM 1592 O O . PRO A 1 196 ? -42.701 10.192 89.442 1.00 72.69 196 PRO A O 1
ATOM 1595 N N . ALA A 1 197 ? -42.150 10.020 91.622 1.00 65.62 197 ALA A N 1
ATOM 1596 C CA . ALA A 1 197 ? -40.721 10.189 91.410 1.00 65.62 197 ALA A CA 1
ATOM 1597 C C . ALA A 1 197 ? -40.236 9.017 90.584 1.00 65.62 197 ALA A C 1
ATOM 1599 O O . ALA A 1 197 ? -40.602 7.874 90.849 1.00 65.62 197 ALA A O 1
ATOM 1600 N N . LEU A 1 198 ? -39.437 9.313 89.570 1.00 63.38 198 LEU A N 1
ATOM 1601 C CA . LEU A 1 198 ? -38.717 8.268 88.877 1.00 63.38 198 LEU A CA 1
ATOM 1602 C C . LEU A 1 198 ? -37.731 7.712 89.905 1.00 63.38 198 LEU A C 1
ATOM 1604 O O . LEU A 1 198 ? -36.873 8.455 90.378 1.00 63.38 198 LEU A O 1
ATOM 1608 N N . GLU A 1 199 ? -37.920 6.456 90.317 1.00 59.12 199 GLU A N 1
ATOM 1609 C CA . GLU A 1 199 ? -36.876 5.731 91.040 1.00 59.12 199 GLU A CA 1
ATOM 1610 C C . GLU A 1 199 ? -35.619 5.811 90.170 1.00 59.12 199 GLU A C 1
ATOM 1612 O O . GLU A 1 199 ? -35.698 5.565 88.960 1.00 59.12 199 GLU A O 1
ATOM 1617 N N . GLU A 1 200 ? -34.496 6.245 90.750 1.00 48.84 200 GLU A N 1
ATOM 1618 C CA . GLU A 1 200 ? -33.200 6.191 90.078 1.00 48.84 200 GLU A CA 1
ATOM 1619 C C . GLU A 1 200 ? -33.037 4.769 89.551 1.00 48.84 200 GLU A C 1
ATOM 1621 O O . GLU A 1 200 ? -32.972 3.810 90.317 1.00 48.84 200 GLU A O 1
ATOM 1626 N N . ALA A 1 201 ? -33.084 4.614 88.228 1.00 47.44 201 ALA A N 1
ATOM 1627 C CA . ALA A 1 201 ? -32.836 3.324 87.626 1.00 47.44 201 ALA A CA 1
ATOM 1628 C C . ALA A 1 201 ? -31.413 2.927 88.023 1.00 47.44 201 ALA A C 1
ATOM 1630 O O . ALA A 1 201 ? -30.481 3.647 87.670 1.00 47.44 201 ALA A O 1
ATOM 1631 N N . ASP A 1 202 ? -31.270 1.812 88.748 1.00 43.62 202 ASP A N 1
ATOM 1632 C CA . ASP A 1 202 ? -29.977 1.206 89.068 1.00 43.62 202 ASP A CA 1
ATOM 1633 C C . ASP A 1 202 ? -29.068 1.269 87.826 1.00 43.62 202 ASP A C 1
ATOM 1635 O O . ASP A 1 202 ? -29.360 0.651 86.791 1.00 43.62 202 ASP A O 1
ATOM 1639 N N . GLU A 1 203 ? -27.968 2.022 87.921 1.00 44.06 203 GLU A N 1
ATOM 1640 C CA . GLU A 1 203 ? -26.991 2.250 86.842 1.00 44.06 203 GLU A CA 1
ATOM 1641 C C . GLU A 1 203 ? -26.383 0.940 86.284 1.00 44.06 203 GLU A C 1
ATOM 1643 O O . GLU A 1 203 ? -25.770 0.927 85.214 1.00 44.06 203 GLU A O 1
ATOM 1648 N N . ASP A 1 204 ? -26.618 -0.199 86.937 1.00 39.94 204 ASP A N 1
ATOM 1649 C CA . ASP A 1 204 ? -26.023 -1.496 86.616 1.00 39.94 204 ASP A CA 1
ATOM 1650 C C . ASP A 1 204 ? -26.604 -2.220 85.386 1.00 39.94 204 ASP A C 1
ATOM 1652 O O . ASP A 1 204 ? -26.034 -3.214 84.930 1.00 39.94 204 ASP A O 1
ATOM 1656 N N . ARG A 1 205 ? -27.698 -1.748 84.768 1.00 39.84 205 ARG A N 1
ATOM 1657 C CA . ARG A 1 205 ? -28.220 -2.376 83.528 1.00 39.84 205 ARG A CA 1
ATOM 1658 C C . ARG A 1 205 ? -27.618 -1.838 82.225 1.00 39.84 205 ARG A C 1
ATOM 1660 O O . ARG A 1 205 ? -27.839 -2.445 81.176 1.00 39.84 205 ARG A O 1
ATOM 1667 N N . ALA A 1 206 ? -26.816 -0.771 82.264 1.00 37.81 206 ALA A N 1
ATOM 1668 C CA . ALA A 1 206 ? -26.237 -0.155 81.063 1.00 37.81 206 ALA A CA 1
ATOM 1669 C C . ALA A 1 206 ? -25.016 -0.902 80.473 1.00 37.81 206 ALA A C 1
ATOM 1671 O O . ALA A 1 206 ? -24.607 -0.612 79.350 1.00 37.81 206 ALA A O 1
ATOM 1672 N N . THR A 1 207 ? -24.443 -1.890 81.170 1.00 35.84 207 THR A N 1
ATOM 1673 C CA . THR A 1 207 ? -23.205 -2.585 80.739 1.00 35.84 207 THR A CA 1
ATOM 1674 C C . THR A 1 207 ? -23.419 -4.026 80.250 1.00 35.84 207 THR A C 1
ATOM 1676 O O . THR A 1 207 ? -22.468 -4.732 79.919 1.00 35.84 207 THR A O 1
ATOM 1679 N N . GLY A 1 208 ? -24.671 -4.474 80.122 1.00 34.12 208 GLY A N 1
ATOM 1680 C CA . GLY A 1 208 ? -25.026 -5.867 79.823 1.00 34.12 208 GLY A CA 1
ATOM 1681 C C . GLY A 1 208 ? -24.876 -6.349 78.372 1.00 34.12 208 GLY A C 1
ATOM 1682 O O . GLY A 1 208 ? -25.351 -7.443 78.068 1.00 34.12 208 GLY A O 1
ATOM 1683 N N . VAL A 1 209 ? -24.230 -5.606 77.464 1.00 32.28 209 VAL A N 1
ATOM 1684 C CA . VAL A 1 209 ? -23.893 -6.134 76.127 1.00 32.28 209 VAL A CA 1
ATOM 1685 C C . VAL A 1 209 ? -22.608 -6.954 76.240 1.00 32.28 209 VAL A C 1
ATOM 1687 O O . VAL A 1 209 ? -21.504 -6.479 75.977 1.00 32.28 209 VAL A O 1
ATOM 1690 N N . LYS A 1 210 ? -22.751 -8.230 76.616 1.00 35.53 210 LYS A N 1
ATOM 1691 C CA . LYS A 1 210 ? -21.726 -9.232 76.312 1.00 35.53 210 LYS A CA 1
ATOM 1692 C C . LYS A 1 210 ? -21.590 -9.298 74.794 1.00 35.53 210 LYS A C 1
ATOM 1694 O O . LYS A 1 210 ? -22.475 -9.807 74.112 1.00 35.53 210 LYS A O 1
ATOM 1699 N N . ALA A 1 211 ? -20.473 -8.789 74.285 1.00 37.31 211 ALA A N 1
ATOM 1700 C CA . ALA A 1 211 ? -20.012 -9.041 72.932 1.00 37.31 211 ALA A CA 1
ATOM 1701 C C . ALA A 1 211 ? -19.842 -10.558 72.745 1.00 37.31 211 ALA A C 1
ATOM 1703 O O . ALA A 1 211 ? -18.826 -11.140 73.122 1.00 37.31 211 ALA A O 1
ATOM 1704 N N . SER A 1 212 ? -20.867 -11.222 72.211 1.00 34.38 212 SER A N 1
ATOM 1705 C CA . SER A 1 212 ? -20.742 -12.585 71.712 1.00 34.38 212 SER A CA 1
ATOM 1706 C C . SER A 1 212 ? -19.963 -12.546 70.401 1.00 34.38 212 SER A C 1
ATOM 1708 O O . SER A 1 212 ? -20.346 -11.870 69.447 1.00 34.38 212 SER A O 1
ATOM 1710 N N . ALA A 1 213 ? -18.845 -13.258 70.412 1.00 35.78 213 ALA A N 1
ATOM 1711 C CA . ALA A 1 213 ? -17.879 -13.394 69.343 1.00 35.78 213 ALA A CA 1
ATOM 1712 C C . ALA A 1 213 ? -18.469 -13.891 68.002 1.00 35.78 213 ALA A C 1
ATOM 1714 O O . ALA A 1 213 ? -19.297 -14.794 67.989 1.00 35.78 213 ALA A O 1
ATOM 1715 N N . GLN A 1 214 ? -17.956 -13.279 66.922 1.00 37.72 214 GLN A N 1
ATOM 1716 C CA . GLN A 1 214 ? -17.659 -13.746 65.547 1.00 37.72 214 GLN A CA 1
ATOM 1717 C C . GLN A 1 214 ? -18.588 -14.729 64.795 1.00 37.72 214 GLN A C 1
ATOM 1719 O O . GLN A 1 214 ? -19.049 -15.738 65.316 1.00 37.72 214 GLN A O 1
ATOM 1724 N N . PRO A 1 215 ? -18.647 -14.554 63.460 1.00 38.72 215 PRO A N 1
ATOM 1725 C CA . PRO A 1 215 ? -18.041 -15.570 62.589 1.00 38.72 215 PRO A CA 1
ATOM 1726 C C . PRO A 1 215 ? -17.027 -14.914 61.634 1.00 38.72 215 PRO A C 1
ATOM 1728 O O . PRO A 1 215 ? -17.312 -13.923 60.973 1.00 38.72 215 PRO A O 1
ATOM 1731 N N . ASN A 1 216 ? -15.751 -15.283 61.725 1.00 37.12 216 ASN A N 1
ATOM 1732 C CA . ASN A 1 216 ? -15.115 -16.331 60.919 1.00 37.12 216 ASN A CA 1
ATOM 1733 C C . ASN A 1 216 ? -15.292 -16.100 59.407 1.00 37.12 216 ASN A C 1
ATOM 1735 O O . ASN A 1 216 ? -16.175 -16.672 58.770 1.00 37.12 216 ASN A O 1
ATOM 1739 N N . VAL A 1 217 ? -14.446 -15.225 58.858 1.00 42.53 217 VAL A N 1
ATOM 1740 C CA . VAL A 1 217 ? -14.241 -15.085 57.415 1.00 42.53 217 VAL A CA 1
ATOM 1741 C C . VAL A 1 217 ? -13.137 -16.062 57.042 1.00 42.53 217 VAL A C 1
ATOM 1743 O O . VAL A 1 217 ? -11.969 -15.710 57.070 1.00 42.53 217 VAL A O 1
ATOM 1746 N N . ASP A 1 218 ? -13.535 -17.297 56.762 1.00 51.34 218 ASP A N 1
ATOM 1747 C CA . ASP A 1 218 ? -12.762 -18.241 55.964 1.00 51.34 218 ASP A CA 1
ATOM 1748 C C . ASP A 1 218 ? -13.722 -19.286 55.394 1.00 51.34 218 ASP A C 1
ATOM 1750 O O . ASP A 1 218 ? -14.219 -20.152 56.119 1.00 51.34 218 ASP A O 1
ATOM 1754 N N . ARG A 1 219 ? -13.993 -19.185 54.086 1.00 39.84 219 ARG A N 1
ATOM 1755 C CA . ARG A 1 219 ? -14.111 -20.325 53.162 1.00 39.84 219 ARG A CA 1
ATOM 1756 C C . ARG A 1 219 ? -14.380 -19.871 51.722 1.00 39.84 219 ARG A C 1
ATOM 1758 O O . ARG A 1 219 ? -15.441 -19.320 51.451 1.00 39.84 219 ARG A O 1
ATOM 1765 N N . ALA A 1 220 ? -13.418 -20.263 50.881 1.00 44.00 220 ALA A N 1
ATOM 1766 C CA . ALA A 1 220 ? -13.490 -20.674 49.472 1.00 44.00 220 ALA A CA 1
ATOM 1767 C C . ALA A 1 220 ? -13.933 -19.645 48.422 1.00 44.00 220 ALA A C 1
ATOM 1769 O O . ALA A 1 220 ? -15.142 -19.345 48.333 1.00 44.00 220 ALA A O 1
#

Foldseek 3Di:
DVVVVVVVVVVVVVVVVVVVVVVVVVVVVVVVVVVVVVVVVVVVVVVVVVVVVVVVVVVVVVVVVVVVVVVVVVVVVVVVVVVVVVVVVVVVVVVVVVVVVVVVVVVVVVVVVVVVVVVVVVVVVVVVVVVVVVVVVVVVVVVVVVVVVCVVVVCPDPVVVVVVLVVVLVVLVVVVVVVCVVPVPDDCVVSCVVRDDDDPDDPVVPPPPPPDDDDDPDDD

Radius of gyration: 79.12 Å; Cα contacts (8 Å, |Δi|>4): 21; chains: 1; bounding box: 130×51×221 Å

Sequence (220 aa):
MLVEEAETAIHDLELTKKKIKTAFQNDDDTIKDMDNFLEQVTWIHGSLSELKTELRAPTNDQDKLKSDMENSKANMAEFLKKYDHTNQVQKVTAKALEEANTKRGRLVDKIAKLDDVVDSLKAEYSGLKAKNLELKRGTKEVVKVGVENFRNQFWYTQDYKNIKTFFVNFHARQVLSEQKELHPTLDLSANEAEYPALEEADEDRATGVKASAQPNVDRA

pLDDT: mean 81.41, std 16.9, range [32.28, 98.12]